Protein AF-0000000079811019 (afdb_homodimer)

pLDDT: mean 97.08, std 4.08, range [61.62, 98.94]

Nearest PDB structures (foldseek):
  4lgq-assembly2_D  TM=9.833E-01  e=4.846E-20  Chromobacterium violaceum ATCC 12472
  3kkg-assembly1_A-2  TM=8.685E-01  e=1.969E-12  Jannaschia sp. CCS1
  2gey-assembly3_A  TM=9.025E-01  e=6.902E-11  Streptomyces galilaeus
  1sjw-assembly1_A  TM=8.750E-01  e=1.097E-09  Streptomyces nogalater
  2f99-assembly1_D  TM=8.759E-01  e=1.525E-09  Streptomyces galilaeus

InterPro domains:
  IPR009959 Polyketide cyclase SnoaL-like [PF07366] (10-134)
  IPR009959 Polyketide cyclase SnoaL-like [PTHR38436] (4-134)
  IPR032710 NTF2-like domain superfamily [SSF54427] (6-135)

Foldseek 3Di:
DPLFVLLVVLVVCCQVCCQQVVNVVSLVVAADQQAAEPPQDPPFDGGSVSVSCCRVPAVCQQFVNKDKAWDDWDDDDQKIKTWIKIKGFGDQQHPNQGGQRDIFIKTKIKMFGDDPNHTRYIYIDIPVVRRVVRSD/DPLFVLLVVLVVCCQVCCQQVVNVVSLVVAADQQAAEPPQDPPFDGGSVSVSCCRVPAVCQQFVNKDKAWDDWDDDDQKIKTWIKIWGFGDQQHPNQGHQRDIFIKTKIKMFGDDPNHTRYIYIDIPVVRRVVRSD

Sequence (272 aa):
MNTSSANKQIVARFNREVIEQGDMHAFNELVASDFVNHTAPPDTPKGPDGFAAFFTDILRPALPDLTVELHDQIAEGDKVVTRKTISGTHQGVFLGVPPTGRRITIRVTDIVRIKNGQYVEHWGNADLHGAIAQMKMNTSSANKQIVARFNREVIEQGDMHAFNELVASDFVNHTAPPDTPKGPDGFAAFFTDILRPALPDLTVELHDQIAEGDKVVTRKTISGTHQGVFLGVPPTGRRITIRVTDIVRIKNGQYVEHWGNADLHGAIAQMK

Organism: NCBI:txid164759

Secondary structure (DSSP, 8-state):
--HHHHHHHHHHHIIIIIIIT--HHHHHHHEEEEEEETTPPTTS--SHHHHHHIIIIIIHHH-TT-EEEEEEEEEETTEEEEEEEEEEE--S-BTTBPP---EEEEEEEEEEEEETTEEEEEEEEE-HHHHHHHH-/--HHHHHHHHHHHIIIIIIIT--HHHHHHHEEEEEEETTPPTTS--SHHHHHHIIIIIIHHH-TT-EEEEEEEEEETTEEEEEEEEEEE--S-BTTBPP---EEEEEEEEEEEEETTEEEEEEEEE-HHHHHHHH-

Structure (mmCIF, N/CA/C/O backbone):
data_AF-0000000079811019-model_v1
#
loop_
_entity.id
_entity.type
_entity.pdbx_description
1 polymer 'Steroid delta-isomerase-like uncharacterized protein'
#
loop_
_atom_site.group_PDB
_atom_site.id
_atom_site.type_symbol
_atom_site.label_atom_id
_atom_site.label_alt_id
_atom_site.label_comp_id
_atom_site.label_asym_id
_atom_site.label_entity_id
_atom_site.label_seq_id
_atom_site.pdbx_PDB_ins_code
_atom_site.Cartn_x
_atom_site.Cartn_y
_atom_site.Cartn_z
_atom_site.occupancy
_atom_site.B_iso_or_equiv
_atom_site.auth_seq_id
_atom_site.auth_comp_id
_atom_site.auth_asym_id
_atom_site.auth_atom_id
_atom_site.pdbx_PDB_model_num
ATOM 1 N N . MET A 1 1 ? -26.375 10.625 5.152 1 61.62 1 MET A N 1
ATOM 2 C CA . MET A 1 1 ? -25.125 10.133 4.574 1 61.62 1 MET A CA 1
ATOM 3 C C . MET A 1 1 ? -24.781 8.75 5.129 1 61.62 1 MET A C 1
ATOM 5 O O . MET A 1 1 ? -25.016 8.477 6.309 1 61.62 1 MET A O 1
ATOM 9 N N . ASN A 1 2 ? -24.641 7.652 4.246 1 83.56 2 ASN A N 1
ATOM 10 C CA . ASN A 1 2 ? -24.344 6.348 4.824 1 83.56 2 ASN A CA 1
ATOM 11 C C . ASN A 1 2 ? -22.984 6.336 5.516 1 83.56 2 ASN A C 1
ATOM 13 O O . ASN A 1 2 ? -22.188 7.254 5.332 1 83.56 2 ASN A O 1
ATOM 17 N N . THR A 1 3 ? -22.938 5.68 6.531 1 89.56 3 THR A N 1
ATOM 18 C CA . THR A 1 3 ? -21.766 5.605 7.395 1 89.56 3 THR A CA 1
ATOM 19 C C . THR A 1 3 ? -20.484 5.551 6.57 1 89.56 3 THR A C 1
ATOM 21 O O . THR A 1 3 ? -19.5 6.211 6.902 1 89.56 3 THR A O 1
ATOM 24 N N . SER A 1 4 ? -20.578 4.891 5.488 1 92.56 4 SER A N 1
ATOM 25 C CA . SER A 1 4 ? -19.406 4.773 4.625 1 92.56 4 SER A CA 1
ATOM 26 C C . SER A 1 4 ? -19.062 6.109 3.984 1 92.56 4 SER A C 1
ATOM 28 O O . SER A 1 4 ? -17.891 6.488 3.922 1 92.56 4 SER A O 1
ATOM 30 N N . SER A 1 5 ? -20.062 6.812 3.467 1 94.44 5 SER A N 1
ATOM 31 C CA . SER A 1 5 ? -19.828 8.117 2.848 1 94.44 5 SER A CA 1
ATOM 32 C C . SER A 1 5 ? -19.281 9.117 3.855 1 94.44 5 SER A C 1
ATOM 34 O O . SER A 1 5 ? -18.375 9.891 3.543 1 94.44 5 SER A O 1
ATOM 36 N N . ALA A 1 6 ? -19.891 9.133 5.047 1 96.75 6 ALA A N 1
ATOM 37 C CA . ALA A 1 6 ? -19.422 10.031 6.102 1 96.75 6 ALA A CA 1
ATOM 38 C C . ALA A 1 6 ? -17.969 9.727 6.469 1 96.75 6 ALA A C 1
ATOM 40 O O . ALA A 1 6 ? -17.156 10.641 6.656 1 96.75 6 ALA A O 1
ATOM 41 N N . ASN A 1 7 ? -17.656 8.461 6.609 1 98.25 7 ASN A N 1
ATOM 42 C CA . ASN A 1 7 ? -16.281 8.055 6.922 1 98.25 7 ASN A CA 1
ATOM 43 C C . ASN A 1 7 ? -15.305 8.492 5.836 1 98.25 7 ASN A C 1
ATOM 45 O O . ASN A 1 7 ? -14.195 8.945 6.141 1 98.25 7 ASN A O 1
ATOM 49 N N . LYS A 1 8 ? -15.711 8.336 4.605 1 98.56 8 LYS A N 1
ATOM 50 C CA . LYS A 1 8 ? -14.867 8.766 3.494 1 98.56 8 LYS A CA 1
ATOM 51 C C . LYS A 1 8 ? -14.586 10.258 3.561 1 98.56 8 LYS A C 1
ATOM 53 O O . LYS A 1 8 ? -13.477 10.703 3.264 1 98.56 8 LYS A O 1
ATOM 58 N N . GLN A 1 9 ? -15.57 10.992 3.889 1 98.38 9 GLN A N 1
ATOM 59 C CA . GLN A 1 9 ? -15.406 12.438 3.988 1 98.38 9 GLN A CA 1
ATOM 60 C C . GLN A 1 9 ? -14.422 12.805 5.094 1 98.38 9 GLN A C 1
ATOM 62 O O . GLN A 1 9 ? -13.641 13.75 4.953 1 98.38 9 GLN A O 1
ATOM 67 N N . ILE A 1 10 ? -14.492 12.102 6.18 1 98.56 10 ILE A N 1
ATOM 68 C CA . ILE A 1 10 ? -13.562 12.32 7.285 1 98.56 10 ILE A CA 1
ATOM 69 C C . ILE A 1 10 ? -12.133 12.086 6.809 1 98.56 10 ILE A C 1
ATOM 71 O O . ILE A 1 10 ? -11.242 12.898 7.074 1 98.56 10 ILE A O 1
ATOM 75 N N . VAL A 1 11 ? -11.914 11.016 6.086 1 98.88 11 VAL A N 1
ATOM 76 C CA . VAL A 1 11 ? -10.578 10.672 5.598 1 98.88 11 VAL A CA 1
ATOM 77 C C . VAL A 1 11 ? -10.125 11.703 4.562 1 98.88 11 VAL A C 1
ATOM 79 O O . VAL A 1 11 ? -8.969 12.117 4.551 1 98.88 11 VAL A O 1
ATOM 82 N N . ALA A 1 12 ? -11.047 12.086 3.68 1 98.81 12 ALA A N 1
ATOM 83 C CA . ALA A 1 12 ? -10.719 13.117 2.703 1 98.81 12 ALA A CA 1
ATOM 84 C C . ALA A 1 12 ? -10.289 14.406 3.393 1 98.81 12 ALA A C 1
ATOM 86 O O . ALA A 1 12 ? -9.328 15.055 2.975 1 98.81 12 ALA A O 1
ATOM 87 N N . ARG A 1 13 ? -11.031 14.766 4.43 1 98.75 13 ARG A N 1
ATOM 88 C CA . ARG A 1 13 ? -10.711 15.961 5.199 1 98.75 13 ARG A CA 1
ATOM 89 C C . ARG A 1 13 ? -9.32 15.859 5.816 1 98.75 13 ARG A C 1
ATOM 91 O O . ARG A 1 13 ? -8.539 16.812 5.762 1 98.75 13 ARG A O 1
ATOM 98 N N . PHE A 1 14 ? -8.984 14.734 6.391 1 98.88 14 PHE A N 1
ATOM 99 C CA . PHE A 1 14 ? -7.668 14.523 6.973 1 98.88 14 PHE A CA 1
ATOM 100 C C . PHE A 1 14 ? -6.574 14.742 5.934 1 98.88 14 PHE A C 1
ATOM 102 O O . PHE A 1 14 ? -5.586 15.422 6.199 1 98.88 14 PHE A O 1
ATOM 109 N N . ASN A 1 15 ? -6.711 14.203 4.773 1 98.88 15 ASN A N 1
ATOM 110 C CA . ASN A 1 15 ? -5.711 14.312 3.719 1 98.88 15 ASN A CA 1
ATOM 111 C C . ASN A 1 15 ? -5.535 15.758 3.262 1 98.88 15 ASN A C 1
ATOM 113 O O . ASN A 1 15 ? -4.41 16.219 3.061 1 98.88 15 ASN A O 1
ATOM 117 N N . ARG A 1 16 ? -6.617 16.438 3.094 1 98.62 16 ARG A N 1
ATOM 118 C CA . ARG A 1 16 ? -6.559 17.812 2.627 1 98.62 16 ARG A CA 1
ATOM 119 C C . ARG A 1 16 ? -6.066 18.75 3.73 1 98.62 16 ARG A C 1
ATOM 121 O O . ARG A 1 16 ? -5.047 19.422 3.57 1 98.62 16 ARG A O 1
ATOM 128 N N . GLU A 1 17 ? -6.715 18.734 4.836 1 98.75 17 GLU A N 1
ATOM 129 C CA . GLU A 1 17 ? -6.469 19.734 5.875 1 98.75 17 GLU A CA 1
ATOM 130 C C . GLU A 1 17 ? -5.199 19.422 6.66 1 98.75 17 GLU A C 1
ATOM 132 O O . GLU A 1 17 ? -4.379 20.297 6.91 1 98.75 17 GLU A O 1
ATOM 137 N N . VAL A 1 18 ? -5.008 18.156 7.035 1 98.69 18 VAL A N 1
ATOM 138 C CA . VAL A 1 18 ? -3.869 17.797 7.879 1 98.69 18 VAL A CA 1
ATOM 139 C C . VAL A 1 18 ? -2.627 17.609 7.012 1 98.69 18 VAL A C 1
ATOM 141 O O . VAL A 1 18 ? -1.625 18.312 7.191 1 98.69 18 VAL A O 1
ATOM 144 N N . ILE A 1 19 ? -2.682 16.766 6.059 1 98.62 19 ILE A N 1
ATOM 145 C CA . ILE A 1 19 ? -1.484 16.422 5.301 1 98.62 19 ILE A CA 1
ATOM 146 C C . ILE A 1 19 ? -1.121 17.562 4.355 1 98.62 19 ILE A C 1
ATOM 148 O O . ILE A 1 19 ? -0.021 18.125 4.438 1 98.62 19 ILE A O 1
ATOM 152 N N . GLU A 1 20 ? -2.02 17.938 3.535 1 98.31 20 GLU A N 1
ATOM 153 C CA . GLU A 1 20 ? -1.704 18.922 2.498 1 98.31 20 GLU A CA 1
ATOM 154 C C . GLU A 1 20 ? -1.533 20.312 3.092 1 98.31 20 GLU A C 1
ATOM 156 O O . GLU A 1 20 ? -0.578 21.031 2.762 1 98.31 20 GLU A O 1
ATOM 161 N N . GLN A 1 21 ? -2.41 20.734 4.039 1 98.06 21 GLN A N 1
ATOM 162 C CA . GLN A 1 21 ? -2.428 22.125 4.504 1 98.06 21 GLN A CA 1
ATOM 163 C C . GLN A 1 21 ? -1.685 22.266 5.828 1 98.06 21 GLN A C 1
ATOM 165 O O . GLN A 1 21 ? -1.424 23.375 6.281 1 98.06 21 GLN A O 1
ATOM 170 N N . GLY A 1 22 ? -1.367 21.203 6.449 1 97.88 22 GLY A N 1
ATOM 171 C CA . GLY A 1 22 ? -0.622 21.25 7.699 1 97.88 22 GLY A CA 1
ATOM 172 C C . GLY A 1 22 ? -1.444 21.766 8.867 1 97.88 22 GLY A C 1
ATOM 173 O O . GLY A 1 22 ? -0.896 22.312 9.82 1 97.88 22 GLY A O 1
ATOM 174 N N . ASP A 1 23 ? -2.746 21.547 8.82 1 98.44 23 ASP A N 1
ATOM 175 C CA . ASP A 1 23 ? -3.648 22.047 9.859 1 98.44 23 ASP A CA 1
ATOM 176 C C . ASP A 1 23 ? -3.684 21.094 11.047 1 98.44 23 ASP A C 1
ATOM 178 O O . ASP A 1 23 ? -4.434 20.125 11.055 1 98.44 23 ASP A O 1
ATOM 182 N N . MET A 1 24 ? -3.043 21.453 12.133 1 98.12 24 MET A N 1
ATOM 183 C CA . MET A 1 24 ? -2.939 20.562 13.281 1 98.12 24 MET A CA 1
ATOM 184 C C . MET A 1 24 ? -4.156 20.688 14.188 1 98.12 24 MET A C 1
ATOM 186 O O . MET A 1 24 ? -4.395 19.844 15.039 1 98.12 24 MET A O 1
ATOM 190 N N . HIS A 1 25 ? -4.91 21.75 14.047 1 98.5 25 HIS A N 1
ATOM 191 C CA . HIS A 1 25 ? -6.207 21.797 14.719 1 98.5 25 HIS A CA 1
ATOM 192 C C . HIS A 1 25 ? -7.133 20.703 14.188 1 98.5 25 HIS A C 1
ATOM 194 O O . HIS A 1 25 ? -7.762 19.984 14.961 1 98.5 25 HIS A O 1
ATOM 200 N N . ALA A 1 26 ? -7.172 20.641 12.898 1 98.69 26 ALA A N 1
ATOM 201 C CA . ALA A 1 26 ? -7.953 19.578 12.281 1 98.69 26 ALA A CA 1
ATOM 202 C C . ALA A 1 26 ? -7.461 18.203 12.727 1 98.69 26 ALA A C 1
ATOM 204 O O . ALA A 1 26 ? -8.258 17.297 12.953 1 98.69 26 ALA A O 1
ATOM 205 N N . PHE A 1 27 ? -6.129 18.047 12.852 1 98.81 27 PHE A N 1
ATOM 206 C CA . PHE A 1 27 ? -5.559 16.797 13.328 1 98.81 27 PHE A CA 1
ATOM 207 C C . PHE A 1 27 ? -6.148 16.406 14.68 1 98.81 27 PHE A C 1
ATOM 209 O O . PHE A 1 27 ? -6.609 15.281 14.859 1 98.81 27 PHE A O 1
ATOM 216 N N . ASN A 1 28 ? -6.164 17.344 15.578 1 98.38 28 ASN A N 1
ATOM 217 C CA . ASN A 1 28 ? -6.637 17.094 16.938 1 98.38 28 ASN A CA 1
ATOM 218 C C . ASN A 1 28 ? -8.125 16.766 16.953 1 98.38 28 ASN A C 1
ATOM 220 O O . ASN A 1 28 ? -8.586 16.016 17.828 1 98.38 28 ASN A O 1
ATOM 224 N N . GLU A 1 29 ? -8.852 17.281 16.062 1 98.56 29 GLU A N 1
ATOM 225 C CA . GLU A 1 29 ? -10.281 16.984 15.938 1 98.56 29 GLU A CA 1
ATOM 226 C C . GLU A 1 29 ? -10.516 15.594 15.375 1 98.56 29 GLU A C 1
ATOM 228 O O . GLU A 1 29 ? -11.453 14.906 15.781 1 98.56 29 GLU A O 1
ATOM 233 N N . LEU A 1 30 ? -9.68 15.164 14.484 1 98.81 30 LEU A N 1
ATOM 234 C CA . LEU A 1 30 ? -9.992 14.016 13.641 1 98.81 30 LEU A CA 1
ATOM 235 C C . LEU A 1 30 ? -9.328 12.75 14.172 1 98.81 30 LEU A C 1
ATOM 237 O O . LEU A 1 30 ? -9.664 11.641 13.758 1 98.81 30 LEU A O 1
ATOM 241 N N . VAL A 1 31 ? -8.359 12.859 15.055 1 98.94 31 VAL A N 1
ATOM 242 C CA . VAL A 1 31 ? -7.613 11.695 15.539 1 98.94 31 VAL A CA 1
ATOM 243 C C . VAL A 1 31 ? -7.914 11.469 17.016 1 98.94 31 VAL A C 1
ATOM 245 O O . VAL A 1 31 ? -7.746 12.375 17.844 1 98.94 31 VAL A O 1
ATOM 248 N N . ALA A 1 32 ? -8.328 10.305 17.344 1 98.88 32 ALA A N 1
ATOM 249 C CA . ALA A 1 32 ? -8.711 9.953 18.719 1 98.88 32 ALA A CA 1
ATOM 250 C C . ALA A 1 32 ? -7.492 9.859 19.625 1 98.88 32 ALA A C 1
ATOM 252 O O . ALA A 1 32 ? -6.387 9.578 19.156 1 98.88 32 ALA A O 1
ATOM 253 N N . SER A 1 33 ? -7.707 10.031 20.906 1 98.38 33 SER A N 1
ATOM 254 C CA . SER A 1 33 ? -6.617 9.992 21.875 1 98.38 33 SER A CA 1
ATOM 255 C C . SER A 1 33 ? -6.051 8.586 22.016 1 98.38 33 SER A C 1
ATOM 257 O O . SER A 1 33 ? -4.887 8.414 22.375 1 98.38 33 SER A O 1
ATOM 259 N N . ASP A 1 34 ? -6.805 7.621 21.703 1 98.25 34 ASP A N 1
ATOM 260 C CA . ASP A 1 34 ? -6.359 6.238 21.828 1 98.25 34 ASP A CA 1
ATOM 261 C C . ASP A 1 34 ? -5.996 5.648 20.469 1 98.25 34 ASP A C 1
ATOM 263 O O . ASP A 1 34 ? -5.941 4.426 20.312 1 98.25 34 ASP A O 1
ATOM 267 N N . PHE A 1 35 ? -5.855 6.488 19.562 1 98.81 35 PHE A N 1
ATOM 268 C CA . PHE A 1 35 ? -5.445 6.137 18.203 1 98.81 35 PHE A CA 1
ATOM 269 C C . PHE A 1 35 ? -4.172 5.301 18.234 1 98.81 35 PHE A C 1
ATOM 271 O O . PHE A 1 35 ? -3.277 5.543 19.047 1 98.81 35 PHE A O 1
ATOM 278 N N . VAL A 1 36 ? -4.078 4.297 17.25 1 98.81 36 VAL A N 1
ATOM 279 C CA . VAL A 1 36 ? -2.883 3.473 17.109 1 98.81 36 VAL A CA 1
ATOM 280 C C . VAL A 1 36 ? -2.459 3.418 15.648 1 98.81 36 VAL A C 1
ATOM 282 O O . VAL A 1 36 ? -3.246 3.037 14.781 1 98.81 36 VAL A O 1
ATOM 285 N N . ASN A 1 37 ? -1.247 3.805 15.398 1 98.75 37 ASN A N 1
ATOM 286 C CA . ASN A 1 37 ? -0.607 3.609 14.102 1 98.75 37 ASN A CA 1
ATOM 287 C C . ASN A 1 37 ? 0.123 2.271 14.031 1 98.75 37 ASN A C 1
ATOM 289 O O . ASN A 1 37 ? 1.232 2.137 14.555 1 98.75 37 ASN A O 1
ATOM 293 N N . HIS A 1 38 ? -0.404 1.332 13.289 1 98.19 38 HIS A N 1
ATOM 294 C CA . HIS A 1 38 ? 0.104 -0.035 13.281 1 98.19 38 HIS A CA 1
ATOM 295 C C . HIS A 1 38 ? 1.336 -0.16 12.391 1 98.19 38 HIS A C 1
ATOM 297 O O . HIS A 1 38 ? 2.045 -1.168 12.445 1 98.19 38 HIS A O 1
ATOM 303 N N . THR A 1 39 ? 1.608 0.878 11.656 1 96.12 39 THR A N 1
ATOM 304 C CA . THR A 1 39 ? 2.76 0.822 10.758 1 96.12 39 THR A CA 1
ATOM 305 C C . THR A 1 39 ? 3.775 1.903 11.117 1 96.12 39 THR A C 1
ATOM 307 O O . THR A 1 39 ? 4.539 2.352 10.258 1 96.12 39 THR A O 1
ATOM 310 N N . ALA A 1 40 ? 3.721 2.43 12.273 1 95.44 40 ALA A N 1
ATOM 311 C CA . ALA A 1 40 ? 4.734 3.365 12.758 1 95.44 40 ALA A CA 1
ATOM 312 C C . ALA A 1 40 ? 6.133 2.771 12.625 1 95.44 40 ALA A C 1
ATOM 314 O O . ALA A 1 40 ? 6.34 1.587 12.898 1 95.44 40 ALA A O 1
ATOM 315 N N . PRO A 1 41 ? 7.102 3.596 12.133 1 87.81 41 PRO A N 1
ATOM 316 C CA . PRO A 1 41 ? 8.477 3.09 12.117 1 87.81 41 PRO A CA 1
ATOM 317 C C . PRO A 1 41 ? 8.938 2.574 13.477 1 87.81 41 PRO A C 1
ATOM 319 O O . PRO A 1 41 ? 8.367 2.945 14.508 1 87.81 41 PRO A O 1
ATOM 322 N N . PRO A 1 42 ? 9.977 1.739 13.305 1 85.31 42 PRO A N 1
ATOM 323 C CA . PRO A 1 42 ? 10.531 1.257 14.57 1 85.31 42 PRO A CA 1
ATOM 324 C C . PRO A 1 42 ? 10.977 2.391 15.492 1 85.31 42 PRO A C 1
ATOM 326 O O . PRO A 1 42 ? 11.492 3.408 15.016 1 85.31 42 PRO A O 1
ATOM 329 N N . ASP A 1 43 ? 10.727 2.359 16.75 1 86.88 43 ASP A N 1
ATOM 330 C CA . ASP A 1 43 ? 11.18 3.271 17.797 1 86.88 43 ASP A CA 1
ATOM 331 C C . ASP A 1 43 ? 10.398 4.578 17.766 1 86.88 43 ASP A C 1
ATOM 333 O O . ASP A 1 43 ? 10.852 5.598 18.281 1 86.88 43 ASP A O 1
ATOM 337 N N . THR A 1 44 ? 9.383 4.648 17.031 1 91.69 44 THR A N 1
ATOM 338 C CA . THR A 1 44 ? 8.477 5.797 17 1 91.69 44 THR A CA 1
ATOM 339 C C . THR A 1 44 ? 7.195 5.484 17.766 1 91.69 44 THR A C 1
ATOM 341 O O . THR A 1 44 ? 6.625 4.402 17.625 1 91.69 44 THR A O 1
ATOM 344 N N . PRO A 1 45 ? 6.77 6.492 18.594 1 95.38 45 PRO A N 1
ATOM 345 C CA . PRO A 1 45 ? 5.496 6.273 19.281 1 95.38 45 PRO A CA 1
ATOM 346 C C . PRO A 1 45 ? 4.352 5.969 18.328 1 95.38 45 PRO A C 1
ATOM 348 O O . PRO A 1 45 ? 4.273 6.551 17.234 1 95.38 45 PRO A O 1
ATOM 351 N N . LYS A 1 46 ? 3.504 5.074 18.734 1 98 46 LYS A N 1
ATOM 352 C CA . LYS A 1 46 ? 2.422 4.609 17.875 1 98 46 LYS A CA 1
ATOM 353 C C . LYS A 1 46 ? 1.164 5.453 18.062 1 98 46 LYS A C 1
ATOM 355 O O . LYS A 1 46 ? 0.191 5.309 17.328 1 98 46 LYS A O 1
ATOM 360 N N . GLY A 1 47 ? 1.134 6.309 18.984 1 98.56 47 GLY A N 1
ATOM 361 C CA . GLY A 1 47 ? -0.032 7.121 19.281 1 98.56 47 GLY A CA 1
ATOM 362 C C . GLY A 1 47 ? -0.127 8.375 18.438 1 98.56 47 GLY A C 1
ATOM 363 O O . GLY A 1 47 ? 0.613 8.531 17.469 1 98.56 47 GLY A O 1
ATOM 364 N N . PRO A 1 48 ? -1.115 9.273 18.828 1 98.5 48 PRO A N 1
ATOM 365 C CA . PRO A 1 48 ? -1.376 10.477 18.031 1 98.5 48 PRO A CA 1
ATOM 366 C C . PRO A 1 48 ? -0.148 11.375 17.906 1 98.5 48 PRO A C 1
ATOM 368 O O . PRO A 1 48 ? 0.081 11.969 16.844 1 98.5 48 PRO A O 1
ATOM 371 N N . ASP A 1 49 ? 0.657 11.453 18.969 1 97.25 49 ASP A N 1
ATOM 372 C CA . ASP A 1 49 ? 1.812 12.344 18.938 1 97.25 49 ASP A CA 1
ATOM 373 C C . ASP A 1 49 ? 2.82 11.891 17.891 1 97.25 49 ASP A C 1
ATOM 375 O O . ASP A 1 49 ? 3.367 12.711 17.141 1 97.25 49 ASP A O 1
ATOM 379 N N . GLY A 1 50 ? 3.088 10.617 17.891 1 97.31 50 GLY A N 1
ATOM 380 C CA . GLY A 1 50 ? 3.984 10.094 16.875 1 97.31 50 GLY A CA 1
ATOM 381 C C . GLY A 1 50 ? 3.463 10.281 15.461 1 97.31 50 GLY A C 1
ATOM 382 O O . GLY A 1 50 ? 4.227 10.617 14.555 1 97.31 50 GLY A O 1
ATOM 383 N N . PHE A 1 51 ? 2.176 10.086 15.328 1 98.12 51 PHE A N 1
ATOM 384 C CA . PHE A 1 51 ? 1.53 10.266 14.031 1 98.12 51 PHE A CA 1
ATOM 385 C C . PHE A 1 51 ? 1.63 11.711 13.57 1 98.12 51 PHE A C 1
ATOM 387 O O . PHE A 1 51 ? 1.99 11.984 12.43 1 98.12 51 PHE A O 1
ATOM 394 N N . ALA A 1 52 ? 1.381 12.641 14.43 1 97.88 52 ALA A N 1
ATOM 395 C CA . ALA A 1 52 ? 1.488 14.07 14.141 1 97.88 52 ALA A CA 1
ATOM 396 C C . ALA A 1 52 ? 2.922 14.445 13.789 1 97.88 52 ALA A C 1
ATOM 398 O O . ALA A 1 52 ? 3.154 15.211 12.844 1 97.88 52 ALA A O 1
ATOM 399 N N . ALA A 1 53 ? 3.865 13.906 14.508 1 96.25 53 ALA A N 1
ATOM 400 C CA . ALA A 1 53 ? 5.273 14.234 14.312 1 96.25 53 ALA A CA 1
ATOM 401 C C . ALA A 1 53 ? 5.754 13.805 12.93 1 96.25 53 ALA A C 1
ATOM 403 O O . ALA A 1 53 ? 6.629 14.445 12.344 1 96.25 53 ALA A O 1
ATOM 404 N N . PHE A 1 54 ? 5.223 12.758 12.406 1 95.56 54 PHE A N 1
ATOM 405 C CA . PHE A 1 54 ? 5.586 12.336 11.055 1 95.56 54 PHE A CA 1
ATOM 406 C C . PHE A 1 54 ? 5.289 13.438 10.047 1 95.56 54 PHE A C 1
ATOM 408 O O . PHE A 1 54 ? 6.105 13.711 9.164 1 95.56 54 PHE A O 1
ATOM 415 N N . PHE A 1 55 ? 4.145 14.016 10.195 1 96.88 55 PHE A N 1
ATOM 416 C CA . PHE A 1 55 ? 3.744 15.055 9.242 1 96.88 55 PHE A CA 1
ATOM 417 C C . PHE A 1 55 ? 4.523 16.344 9.484 1 96.88 55 PHE A C 1
ATOM 419 O O . PHE A 1 55 ? 5.055 16.938 8.539 1 96.88 55 PHE A O 1
ATOM 426 N N . THR A 1 56 ? 4.664 16.766 10.75 1 96.94 56 THR A N 1
ATOM 427 C CA . THR A 1 56 ? 5.203 18.078 11.086 1 96.94 56 THR A CA 1
ATOM 428 C C . THR A 1 56 ? 6.727 18.078 11.008 1 96.94 56 THR A C 1
ATOM 430 O O . THR A 1 56 ? 7.34 19.078 10.641 1 96.94 56 THR A O 1
ATOM 433 N N . ASP A 1 57 ? 7.332 16.906 11.289 1 95.94 57 ASP A N 1
ATOM 434 C CA . ASP A 1 57 ? 8.773 16.906 11.5 1 95.94 57 ASP A CA 1
ATOM 435 C C . ASP A 1 57 ? 9.492 16.172 10.359 1 95.94 57 ASP A C 1
ATOM 437 O O . ASP A 1 57 ? 10.711 16.312 10.195 1 95.94 57 ASP A O 1
ATOM 441 N N . ILE A 1 58 ? 8.766 15.438 9.594 1 95.06 58 ILE A N 1
ATOM 442 C CA . ILE A 1 58 ? 9.438 14.633 8.578 1 95.06 58 ILE A CA 1
ATOM 443 C C . ILE A 1 58 ? 8.898 14.992 7.195 1 95.06 58 ILE A C 1
ATOM 445 O O . ILE A 1 58 ? 9.625 15.547 6.367 1 95.06 58 ILE A O 1
ATOM 449 N N . LEU A 1 59 ? 7.652 14.781 6.98 1 97.62 59 LEU A N 1
ATOM 450 C CA . LEU A 1 59 ? 7.078 14.891 5.641 1 97.62 59 LEU A CA 1
ATOM 451 C C . LEU A 1 59 ? 7.074 16.328 5.164 1 97.62 59 LEU A C 1
ATOM 453 O O . LEU A 1 59 ? 7.613 16.641 4.102 1 97.62 59 LEU A O 1
ATOM 457 N N . ARG A 1 60 ? 6.523 17.234 5.945 1 97.62 60 ARG A N 1
ATOM 458 C CA . ARG A 1 60 ? 6.316 18.594 5.48 1 97.62 60 ARG A CA 1
ATOM 459 C C . ARG A 1 60 ? 7.645 19.344 5.34 1 97.62 60 ARG A C 1
ATOM 461 O O . ARG A 1 60 ? 7.848 20.078 4.379 1 97.62 60 ARG A O 1
ATOM 468 N N . PRO A 1 61 ? 8.586 19.125 6.332 1 97.94 61 PRO A N 1
ATOM 469 C CA . PRO A 1 61 ? 9.883 19.766 6.113 1 97.94 61 PRO A CA 1
ATOM 470 C C . PRO A 1 61 ? 10.586 19.25 4.855 1 97.94 61 PRO A C 1
ATOM 472 O O . PRO A 1 61 ? 11.305 20 4.195 1 97.94 61 PRO A O 1
ATOM 475 N N . ALA A 1 62 ? 10.352 18.047 4.504 1 98.19 62 ALA A N 1
ATOM 476 C CA . ALA A 1 62 ? 10.984 17.469 3.322 1 98.19 62 ALA A CA 1
ATOM 477 C C . ALA A 1 62 ? 10.312 17.969 2.043 1 98.19 62 ALA A C 1
ATOM 479 O O . ALA A 1 62 ? 10.977 18.141 1.018 1 98.19 62 ALA A O 1
ATOM 480 N N . LEU A 1 63 ? 9.016 18.156 2.064 1 98.75 63 LEU A N 1
ATOM 481 C CA . LEU A 1 63 ? 8.195 18.578 0.933 1 98.75 63 LEU A CA 1
ATOM 482 C C . LEU A 1 63 ? 7.285 19.734 1.319 1 98.75 63 LEU A C 1
ATOM 484 O O . LEU A 1 63 ? 6.066 19.578 1.402 1 98.75 63 LEU A O 1
ATOM 488 N N . PRO A 1 64 ? 7.766 20.906 1.436 1 98.44 64 PRO A N 1
ATOM 489 C CA . PRO A 1 64 ? 6.988 22.016 1.99 1 98.44 64 PRO A CA 1
ATOM 490 C C . PRO A 1 64 ? 5.82 22.422 1.094 1 98.44 64 PRO A C 1
ATOM 492 O O . PRO A 1 64 ? 4.883 23.078 1.554 1 98.44 64 PRO A O 1
ATOM 495 N N . ASP A 1 65 ? 5.859 22.078 -0.2 1 98.62 65 ASP A N 1
ATOM 496 C CA . ASP A 1 65 ? 4.793 22.438 -1.136 1 98.62 65 ASP A CA 1
ATOM 497 C C . ASP A 1 65 ? 3.955 21.203 -1.493 1 98.62 65 ASP A C 1
ATOM 499 O O . ASP A 1 65 ? 3.371 21.141 -2.578 1 98.62 65 ASP A O 1
ATOM 503 N N . LEU A 1 66 ? 3.949 20.234 -0.612 1 98.75 66 LEU A N 1
ATOM 504 C CA . LEU A 1 66 ? 3.316 18.953 -0.958 1 98.75 66 LEU A CA 1
ATOM 505 C C . LEU A 1 66 ? 1.841 19.156 -1.284 1 98.75 66 LEU A C 1
ATOM 507 O O . LEU A 1 66 ? 1.179 20.016 -0.689 1 98.75 66 LEU A O 1
ATOM 511 N N . THR A 1 67 ? 1.326 18.391 -2.209 1 98.81 67 THR A N 1
ATOM 512 C CA . THR A 1 67 ? -0.083 18.234 -2.551 1 98.81 67 THR A CA 1
ATOM 513 C C . THR A 1 67 ? -0.505 16.766 -2.457 1 98.81 67 THR A C 1
ATOM 515 O O . THR A 1 67 ? 0.336 15.867 -2.521 1 98.81 67 THR A O 1
ATOM 518 N N . VAL A 1 68 ? -1.758 16.562 -2.242 1 98.81 68 VAL A N 1
ATOM 519 C CA . VAL A 1 68 ? -2.312 15.227 -2.154 1 98.81 68 VAL A CA 1
ATOM 520 C C . VAL A 1 68 ? -3.385 15.031 -3.227 1 98.81 68 VAL A C 1
ATOM 522 O O . VAL A 1 68 ? -4.293 15.859 -3.357 1 98.81 68 VAL A O 1
ATOM 525 N N . GLU A 1 69 ? -3.264 14.031 -4.016 1 98.88 69 GLU A N 1
ATOM 526 C CA . GLU A 1 69 ? -4.289 13.617 -4.969 1 98.88 69 GLU A CA 1
ATOM 527 C C . GLU A 1 69 ? -4.914 12.289 -4.555 1 98.88 69 GLU A C 1
ATOM 529 O O . GLU A 1 69 ? -4.215 11.281 -4.426 1 98.88 69 GLU A O 1
ATOM 534 N N . LEU A 1 70 ? -6.23 12.297 -4.266 1 98.81 70 LEU A N 1
ATOM 535 C CA . LEU A 1 70 ? -6.953 11.07 -3.945 1 98.81 70 LEU A CA 1
ATOM 536 C C . LEU A 1 70 ? -7.422 10.375 -5.215 1 98.81 70 LEU A C 1
ATOM 538 O O . LEU A 1 70 ? -8.117 10.969 -6.039 1 98.81 70 LEU A O 1
ATOM 542 N N . HIS A 1 71 ? -7.062 9.156 -5.391 1 98.75 71 HIS A N 1
ATOM 543 C CA . HIS A 1 71 ? -7.426 8.406 -6.586 1 98.75 71 HIS A CA 1
ATOM 544 C C . HIS A 1 71 ? -8.641 7.516 -6.328 1 98.75 71 HIS A C 1
ATOM 546 O O . HIS A 1 71 ? -9.5 7.367 -7.199 1 98.75 71 HIS A O 1
ATOM 552 N N . ASP A 1 72 ? -8.664 6.887 -5.125 1 98.31 72 ASP A N 1
ATOM 553 C CA . ASP A 1 72 ? -9.719 5.953 -4.746 1 98.31 72 ASP A CA 1
ATOM 554 C C . ASP A 1 72 ? -9.992 6.02 -3.244 1 98.31 72 ASP A C 1
ATOM 556 O O . ASP A 1 72 ? -9.07 6.215 -2.447 1 98.31 72 ASP A O 1
ATOM 560 N N . GLN A 1 73 ? -11.242 5.902 -2.945 1 98.75 73 GLN A N 1
ATOM 561 C CA . GLN A 1 73 ? -11.648 5.574 -1.584 1 98.75 73 GLN A CA 1
ATOM 562 C C . GLN A 1 73 ? -12.617 4.395 -1.568 1 98.75 73 GLN A C 1
ATOM 564 O O . GLN A 1 73 ? -13.633 4.414 -2.262 1 98.75 73 GLN A O 1
ATOM 569 N N . ILE A 1 74 ? -12.258 3.367 -0.894 1 98.69 74 ILE A N 1
ATOM 570 C CA . ILE A 1 74 ? -13.062 2.166 -0.707 1 98.69 74 ILE A CA 1
ATOM 571 C C . ILE A 1 74 ? -13.406 1.996 0.772 1 98.69 74 ILE A C 1
ATOM 573 O O . ILE A 1 74 ? -12.523 2.07 1.63 1 98.69 74 ILE A O 1
ATOM 577 N N . ALA A 1 75 ? -14.703 1.814 1.059 1 98.5 75 ALA A N 1
ATOM 578 C CA . ALA A 1 75 ? -15.117 1.751 2.459 1 98.5 75 ALA A CA 1
ATOM 579 C C . ALA A 1 75 ? -16 0.539 2.713 1 98.5 75 ALA A C 1
ATOM 581 O O . ALA A 1 75 ? -16.844 0.189 1.876 1 98.5 75 ALA A O 1
ATOM 582 N N . GLU A 1 76 ? -15.844 -0.088 3.787 1 97.56 76 GLU A N 1
ATOM 583 C CA . GLU A 1 76 ? -16.672 -1.172 4.309 1 97.56 76 GLU A CA 1
ATOM 584 C C . GLU A 1 76 ? -16.672 -1.188 5.832 1 97.56 76 GLU A C 1
ATOM 586 O O . GLU A 1 76 ? -15.602 -1.216 6.457 1 97.56 76 GLU A O 1
ATOM 591 N N . GLY A 1 77 ? -17.891 -1.221 6.414 1 96.12 77 GLY A N 1
ATOM 592 C CA . GLY A 1 77 ? -17.938 -1.083 7.859 1 96.12 77 GLY A CA 1
ATOM 593 C C . GLY A 1 77 ? -17.328 0.209 8.359 1 96.12 77 GLY A C 1
ATOM 594 O O . GLY A 1 77 ? -17.703 1.296 7.914 1 96.12 77 GLY A O 1
ATOM 595 N N . ASP A 1 78 ? -16.375 0.057 9.273 1 97.75 78 ASP A N 1
ATOM 596 C CA . ASP A 1 78 ? -15.773 1.233 9.898 1 97.75 78 ASP A CA 1
ATOM 597 C C . ASP A 1 78 ? -14.398 1.523 9.305 1 97.75 78 ASP A C 1
ATOM 599 O O . ASP A 1 78 ? -13.641 2.326 9.844 1 97.75 78 ASP A O 1
ATOM 603 N N . LYS A 1 79 ? -14.148 0.853 8.203 1 98.75 79 LYS A N 1
ATOM 604 C CA . LYS A 1 79 ? -12.836 1.055 7.609 1 98.75 79 LYS A CA 1
ATOM 605 C C . LYS A 1 79 ? -12.945 1.767 6.262 1 98.75 79 LYS A C 1
ATOM 607 O O . LYS A 1 79 ? -13.867 1.506 5.488 1 98.75 79 LYS A O 1
ATOM 612 N N . VAL A 1 80 ? -11.984 2.67 6.012 1 98.88 80 VAL A N 1
ATOM 613 C CA . VAL A 1 80 ? -11.828 3.365 4.738 1 98.88 80 VAL A CA 1
ATOM 614 C C . VAL A 1 80 ? -10.414 3.156 4.207 1 98.88 80 VAL A C 1
ATOM 616 O O . VAL A 1 80 ? -9.438 3.301 4.949 1 98.88 80 VAL A O 1
ATOM 619 N N . VAL A 1 81 ? -10.336 2.742 2.982 1 98.94 81 VAL A N 1
ATOM 620 C CA . VAL A 1 81 ? -9.07 2.654 2.258 1 98.94 81 VAL A CA 1
ATOM 621 C C . VAL A 1 81 ? -8.938 3.842 1.308 1 98.94 81 VAL A C 1
ATOM 623 O O . VAL A 1 81 ? -9.891 4.195 0.607 1 98.94 81 VAL A O 1
ATOM 626 N N . THR A 1 82 ? -7.766 4.449 1.292 1 98.94 82 THR A N 1
ATOM 627 C CA . THR A 1 82 ? -7.492 5.547 0.373 1 98.94 82 THR A CA 1
ATOM 628 C C . THR A 1 82 ? -6.211 5.289 -0.414 1 98.94 82 THR A C 1
ATOM 630 O O . THR A 1 82 ? -5.152 5.055 0.173 1 98.94 82 THR A O 1
ATOM 633 N N . ARG A 1 83 ? -6.301 5.219 -1.703 1 98.94 83 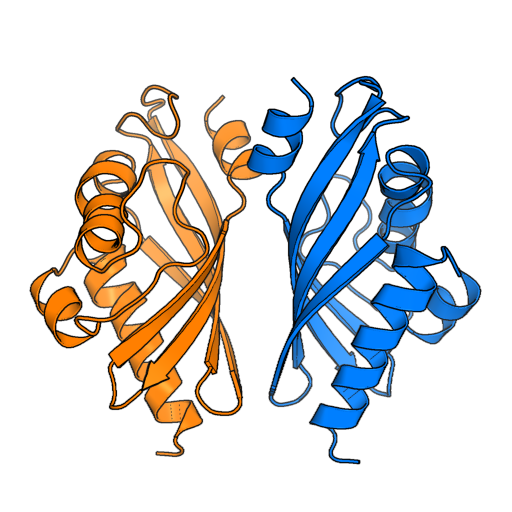ARG A N 1
ATOM 634 C CA . ARG A 1 83 ? -5.164 5.277 -2.613 1 98.94 83 ARG A CA 1
ATOM 635 C C . ARG A 1 83 ? -4.891 6.711 -3.064 1 98.94 83 ARG A C 1
ATOM 637 O O . ARG A 1 83 ? -5.785 7.379 -3.586 1 98.94 83 ARG A O 1
ATOM 644 N N . LYS A 1 84 ? -3.682 7.129 -2.818 1 98.88 84 LYS A N 1
ATOM 645 C CA . LYS A 1 84 ? -3.385 8.531 -3.096 1 98.88 84 LYS A CA 1
ATOM 646 C C . LYS A 1 84 ? -1.94 8.703 -3.555 1 98.88 84 LYS A C 1
ATOM 648 O O . LYS A 1 84 ? -1.136 7.777 -3.461 1 98.88 84 LYS A O 1
ATOM 653 N N . THR A 1 85 ? -1.695 9.859 -4.098 1 98.75 85 THR A N 1
ATOM 654 C CA . THR A 1 85 ? -0.344 10.312 -4.414 1 98.75 85 THR A CA 1
ATOM 655 C C . THR A 1 85 ? -0.018 11.609 -3.674 1 98.75 85 THR A C 1
ATOM 657 O O . THR A 1 85 ? -0.817 12.547 -3.672 1 98.75 85 THR A O 1
ATOM 660 N N . ILE A 1 86 ? 1.048 11.617 -2.965 1 98.81 86 ILE A N 1
ATOM 661 C CA . ILE A 1 86 ? 1.627 12.82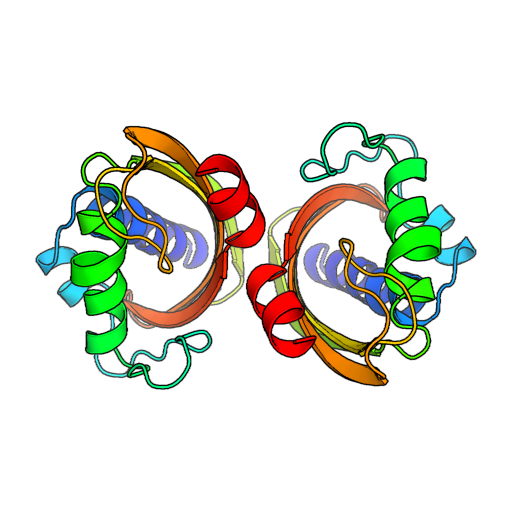8 -2.408 1 98.81 86 ILE A CA 1
ATOM 662 C C . ILE A 1 86 ? 2.75 13.328 -3.314 1 98.81 86 ILE A C 1
ATOM 664 O O . ILE A 1 86 ? 3.637 12.562 -3.695 1 98.81 86 ILE A O 1
ATOM 668 N N . SER A 1 87 ? 2.689 14.555 -3.695 1 98.81 87 SER A N 1
ATOM 669 C CA . SER A 1 87 ? 3.711 15.156 -4.543 1 98.81 87 SER A CA 1
ATOM 670 C C . SER A 1 87 ? 4.281 16.422 -3.908 1 98.81 87 SER A C 1
ATOM 672 O O . SER A 1 87 ? 3.576 17.141 -3.193 1 98.81 87 SER A O 1
ATOM 674 N N . GLY A 1 88 ? 5.496 16.672 -4.184 1 98.75 88 GLY A N 1
ATOM 675 C CA . GLY A 1 88 ? 6.141 17.875 -3.705 1 98.75 88 GLY A CA 1
ATOM 676 C C . GLY A 1 88 ? 7.594 18 -4.133 1 98.75 88 GLY A C 1
ATOM 677 O O . GLY A 1 88 ? 8.141 17.078 -4.742 1 98.75 88 GLY A O 1
ATOM 678 N N . THR A 1 89 ? 8.141 19.156 -3.928 1 98.88 89 THR A N 1
ATOM 679 C CA . THR A 1 89 ? 9.555 19.391 -4.215 1 98.88 89 THR A CA 1
ATOM 680 C C . THR A 1 89 ? 10.422 19 -3.02 1 98.88 89 THR A C 1
ATOM 682 O O . THR A 1 89 ? 10.164 19.422 -1.893 1 98.88 89 THR A O 1
ATOM 685 N N . HIS A 1 90 ? 11.406 18.172 -3.293 1 98.75 90 HIS A N 1
ATOM 686 C CA . HIS A 1 90 ? 12.312 17.672 -2.26 1 98.75 90 HIS A CA 1
ATOM 687 C C . HIS A 1 90 ? 13.258 18.766 -1.783 1 98.75 90 HIS A C 1
ATOM 689 O O . HIS A 1 90 ? 14.312 19 -2.385 1 98.75 90 HIS A O 1
ATOM 695 N N . GLN A 1 91 ? 12.93 19.328 -0.588 1 98.5 91 GLN A N 1
ATOM 696 C CA . GLN A 1 91 ? 13.664 20.5 -0.157 1 98.5 91 GLN A CA 1
ATOM 697 C C . GLN A 1 91 ? 14.266 20.312 1.233 1 98.5 91 GLN A C 1
ATOM 699 O O . GLN A 1 91 ? 14.906 21.203 1.77 1 98.5 91 GLN A O 1
ATOM 704 N N . GLY A 1 92 ? 14.039 19.234 1.88 1 98.12 92 GLY A N 1
ATOM 705 C CA . GLY A 1 92 ? 14.633 18.828 3.143 1 98.12 92 GLY A CA 1
ATOM 706 C C . GLY A 1 92 ? 15.023 17.359 3.172 1 98.12 92 GLY A C 1
ATOM 707 O O . GLY A 1 92 ? 14.766 16.625 2.219 1 98.12 92 GLY A O 1
ATOM 708 N N . VAL A 1 93 ? 15.695 16.984 4.297 1 97.38 93 VAL A N 1
ATOM 709 C CA . VAL A 1 93 ? 16.125 15.594 4.418 1 97.38 93 VAL A CA 1
ATOM 710 C C . VAL A 1 93 ? 14.906 14.672 4.488 1 97.38 93 VAL A C 1
ATOM 712 O O . VAL A 1 93 ? 13.961 14.938 5.234 1 97.38 93 VAL A O 1
ATOM 715 N N . PHE A 1 94 ? 14.93 13.672 3.662 1 96.12 94 PHE A N 1
ATOM 716 C CA . PHE A 1 94 ? 13.867 12.672 3.646 1 96.12 94 PHE A CA 1
ATOM 717 C C . PHE A 1 94 ? 14.445 11.266 3.58 1 96.12 94 PHE A C 1
ATOM 719 O O . PHE A 1 94 ? 15.117 10.906 2.609 1 96.12 94 PHE A O 1
ATOM 726 N N . LEU A 1 95 ? 14.203 10.477 4.613 1 90.62 95 LEU A N 1
ATOM 727 C CA . LEU A 1 95 ? 14.711 9.109 4.715 1 90.62 95 LEU A CA 1
ATOM 728 C C . LEU A 1 95 ? 16.234 9.086 4.527 1 90.62 95 LEU A C 1
ATOM 730 O O . LEU A 1 95 ? 16.75 8.234 3.807 1 90.62 95 LEU A O 1
ATOM 734 N N . GLY A 1 96 ? 16.828 10.094 5.07 1 93.31 96 GLY A N 1
ATOM 735 C CA . GLY A 1 96 ? 18.281 10.133 5.066 1 93.31 96 GLY A CA 1
ATOM 736 C C . GLY A 1 96 ? 18.859 10.719 3.791 1 93.31 96 GLY A C 1
ATOM 737 O O . GLY A 1 96 ? 20.078 10.875 3.666 1 93.31 96 GLY A O 1
ATOM 738 N N . VAL A 1 97 ? 18.031 11.055 2.852 1 96.44 97 VAL A N 1
ATOM 739 C CA . VAL A 1 97 ? 18.484 11.641 1.596 1 96.44 97 VAL A CA 1
ATOM 740 C C . VAL A 1 97 ? 18.453 13.164 1.701 1 96.44 97 VAL A C 1
ATOM 742 O O . VAL A 1 97 ? 17.406 13.758 2.002 1 96.44 97 VAL A O 1
ATOM 745 N N . PRO A 1 98 ? 19.562 13.805 1.439 1 97.94 98 PRO A N 1
ATOM 746 C CA . PRO A 1 98 ? 19.578 15.266 1.454 1 97.94 98 PRO A CA 1
ATOM 747 C C . PRO A 1 98 ? 18.719 15.875 0.34 1 97.94 98 PRO A C 1
ATOM 749 O O . PRO A 1 98 ? 18.422 15.203 -0.65 1 97.94 98 PRO A O 1
ATOM 752 N N . PRO A 1 99 ? 18.328 17.141 0.482 1 98.19 99 PRO A N 1
ATOM 753 C CA . PRO A 1 99 ? 17.469 17.781 -0.524 1 98.19 99 PRO A CA 1
ATOM 754 C C . PRO A 1 99 ? 18.109 17.781 -1.916 1 98.19 99 PRO A C 1
ATOM 756 O O . PRO A 1 99 ? 19.281 18.094 -2.066 1 98.19 99 PRO A O 1
ATOM 759 N N . THR A 1 100 ? 17.344 17.5 -2.881 1 98.38 100 THR A N 1
ATOM 760 C CA . THR A 1 100 ? 17.828 17.422 -4.254 1 98.38 100 THR A CA 1
ATOM 761 C C . THR A 1 100 ? 17.234 18.531 -5.113 1 98.38 100 THR A C 1
ATOM 763 O O . THR A 1 100 ? 17.719 18.797 -6.215 1 98.38 100 THR A O 1
ATOM 766 N N . GLY A 1 101 ? 16.094 19.062 -4.629 1 98.44 101 GLY A N 1
ATOM 767 C CA . GLY A 1 101 ? 15.391 20.078 -5.402 1 98.44 101 GLY A CA 1
ATOM 768 C C . GLY A 1 101 ? 14.461 19.484 -6.449 1 98.44 101 GLY A C 1
ATOM 769 O O . GLY A 1 101 ? 13.734 20.219 -7.125 1 98.44 101 GLY A O 1
ATOM 770 N N . ARG A 1 102 ? 14.445 18.219 -6.621 1 98.31 102 ARG A N 1
ATOM 771 C CA . ARG A 1 102 ? 13.586 17.547 -7.598 1 98.31 102 ARG A CA 1
ATOM 772 C C . ARG A 1 102 ? 12.148 17.469 -7.105 1 98.31 102 ARG A C 1
ATOM 774 O O . ARG A 1 102 ? 11.906 17.344 -5.906 1 98.31 102 ARG A O 1
ATOM 781 N N . ARG A 1 103 ? 11.219 17.594 -7.988 1 98.5 103 ARG A N 1
ATOM 782 C CA . ARG A 1 103 ? 9.836 17.234 -7.66 1 98.5 103 ARG A CA 1
ATOM 783 C C . ARG A 1 103 ? 9.664 15.727 -7.605 1 98.5 103 ARG A C 1
ATOM 785 O O . ARG A 1 103 ? 10.031 15.023 -8.547 1 98.5 103 ARG A O 1
ATOM 792 N N . ILE A 1 104 ? 9.164 15.188 -6.539 1 98.5 104 ILE A N 1
ATOM 793 C CA . ILE A 1 104 ? 8.984 13.75 -6.41 1 98.5 104 ILE A CA 1
ATOM 794 C C . ILE A 1 104 ? 7.531 13.43 -6.078 1 98.5 104 ILE A C 1
ATOM 796 O O . ILE A 1 104 ? 6.766 14.32 -5.695 1 98.5 104 ILE A O 1
ATOM 800 N N . THR A 1 105 ? 7.211 12.188 -6.344 1 98.44 105 THR A N 1
ATOM 801 C CA . THR A 1 105 ? 5.895 11.648 -6.016 1 98.44 105 THR A CA 1
ATOM 802 C C . THR A 1 105 ? 6.023 10.422 -5.113 1 98.44 105 THR A C 1
ATOM 804 O O . THR A 1 105 ? 6.949 9.625 -5.266 1 98.44 105 THR A O 1
ATOM 807 N N . ILE A 1 106 ? 5.148 10.281 -4.164 1 98.44 106 ILE A N 1
ATOM 808 C CA . ILE A 1 106 ? 5.043 9.125 -3.285 1 98.44 106 ILE A CA 1
ATOM 809 C C . ILE A 1 106 ? 3.66 8.492 -3.426 1 98.44 106 ILE A C 1
ATOM 811 O O . ILE A 1 106 ? 2.648 9.125 -3.123 1 98.44 106 ILE A O 1
ATOM 815 N N . ARG A 1 107 ? 3.625 7.332 -3.91 1 98.56 107 ARG A N 1
ATOM 816 C CA . ARG A 1 107 ? 2.371 6.586 -3.951 1 98.56 107 ARG A CA 1
ATOM 817 C C . ARG A 1 107 ? 2.064 5.957 -2.598 1 98.56 107 ARG A C 1
ATOM 819 O O . ARG A 1 107 ? 2.943 5.367 -1.967 1 98.56 107 ARG A O 1
ATOM 826 N N . VAL A 1 108 ? 0.81 6.098 -2.121 1 98.75 108 VAL A N 1
ATOM 827 C CA . VAL A 1 108 ? 0.433 5.645 -0.784 1 98.75 108 VAL A CA 1
ATOM 828 C C . VAL A 1 108 ? -0.929 4.957 -0.835 1 98.75 108 VAL A C 1
ATOM 830 O O . VAL A 1 108 ? -1.845 5.426 -1.515 1 98.75 108 VAL A O 1
ATOM 833 N N . THR A 1 109 ? -1.093 3.887 -0.224 1 98.88 109 THR A N 1
ATOM 834 C CA . THR A 1 109 ? -2.389 3.32 0.133 1 98.88 109 THR A CA 1
ATOM 835 C C . THR A 1 109 ? -2.502 3.137 1.644 1 98.88 109 THR A C 1
ATOM 837 O O . THR A 1 109 ?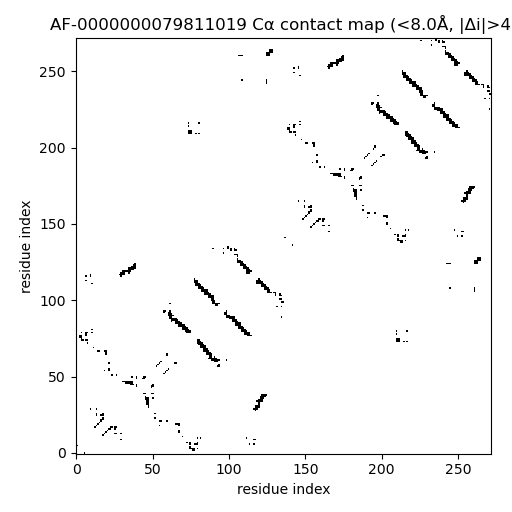 -1.649 2.492 2.26 1 98.88 109 THR A O 1
ATOM 840 N N . ASP A 1 110 ? -3.498 3.648 2.256 1 98.56 110 ASP A N 1
ATOM 841 C CA . ASP A 1 110 ? -3.668 3.494 3.697 1 98.56 110 ASP A CA 1
ATOM 842 C C . ASP A 1 110 ? -5.074 3.008 4.035 1 98.56 110 ASP A C 1
ATOM 844 O O . ASP A 1 110 ? -5.996 3.143 3.227 1 98.56 110 ASP A O 1
ATOM 848 N N . ILE A 1 111 ? -5.184 2.342 5.137 1 98.94 111 ILE A N 1
ATOM 849 C CA . ILE A 1 111 ? -6.43 1.898 5.754 1 98.94 111 ILE A CA 1
ATOM 850 C C . ILE A 1 111 ? -6.609 2.58 7.105 1 98.94 111 ILE A C 1
ATOM 852 O O . ILE A 1 111 ? -5.688 2.598 7.926 1 98.94 111 ILE A O 1
ATOM 856 N N . VAL A 1 112 ? -7.785 3.143 7.32 1 98.88 112 VAL A N 1
ATOM 857 C CA . VAL A 1 112 ? -8.102 3.797 8.586 1 98.88 112 VAL A CA 1
ATOM 858 C C . VAL A 1 112 ? -9.414 3.25 9.141 1 98.88 112 VAL A C 1
ATOM 860 O O . VAL A 1 112 ? -10.359 3.018 8.391 1 98.88 112 VAL A O 1
ATOM 863 N N . ARG A 1 113 ? -9.344 2.91 10.43 1 98.88 113 ARG A N 1
ATOM 864 C CA . ARG A 1 113 ? -10.594 2.615 11.125 1 98.88 113 ARG A CA 1
ATOM 865 C C . ARG A 1 113 ? -11.148 3.863 11.805 1 98.88 113 ARG A C 1
ATOM 867 O O . ARG A 1 113 ? -10.406 4.605 12.453 1 98.88 113 ARG A O 1
ATOM 874 N N . ILE A 1 114 ? -12.422 4.102 11.586 1 98.69 114 ILE A N 1
ATOM 875 C CA . ILE A 1 114 ? -13.086 5.297 12.094 1 98.69 114 ILE A CA 1
ATOM 876 C C . ILE A 1 114 ? -14.117 4.906 13.156 1 98.69 114 ILE A C 1
ATOM 878 O O . ILE A 1 114 ? -14.906 3.984 12.945 1 98.69 114 ILE A O 1
ATOM 882 N N . LYS A 1 115 ? -14.078 5.52 14.25 1 98.19 115 LYS A N 1
ATOM 883 C CA . LYS A 1 115 ? -15.078 5.426 15.305 1 98.19 115 LYS A CA 1
ATOM 884 C C . LYS A 1 115 ? -15.461 6.809 15.828 1 98.19 115 LYS A C 1
ATOM 886 O O . LYS A 1 115 ? -14.586 7.629 16.109 1 98.19 115 LYS A O 1
ATOM 891 N N . ASN A 1 116 ? -16.781 7.059 15.891 1 96.75 116 ASN A N 1
ATOM 892 C CA . ASN A 1 116 ? -17.297 8.328 16.391 1 96.75 116 ASN A CA 1
ATOM 893 C C . ASN A 1 116 ? -16.656 9.516 15.664 1 96.75 116 ASN A C 1
ATOM 895 O O . ASN A 1 116 ? -16.234 10.484 16.297 1 96.75 116 ASN A O 1
ATOM 899 N N . GLY A 1 117 ? -16.469 9.336 14.391 1 97.56 117 GLY A N 1
ATOM 900 C CA . GLY A 1 117 ? -16.016 10.422 13.539 1 97.56 117 GLY A CA 1
ATOM 901 C C . GLY A 1 117 ? -14.523 10.695 13.648 1 97.56 117 GLY A C 1
ATOM 902 O O . GLY A 1 117 ? -14.039 11.727 13.18 1 97.56 117 GLY A O 1
ATOM 903 N N . GLN A 1 118 ? -13.766 9.789 14.227 1 98.81 118 GLN A N 1
ATOM 904 C CA . GLN A 1 118 ? -12.336 9.992 14.43 1 98.81 118 GLN A CA 1
ATOM 905 C C . GLN A 1 118 ? -11.539 8.773 13.984 1 98.81 118 GLN A C 1
ATOM 907 O O . GLN A 1 118 ? -12.039 7.648 14.031 1 98.81 118 GLN A O 1
ATOM 912 N N . TYR A 1 119 ? -10.289 9.062 13.547 1 98.94 119 TYR A N 1
ATOM 913 C CA . TYR A 1 119 ? -9.312 8 13.367 1 98.94 119 TYR A CA 1
ATOM 914 C C . TYR A 1 119 ? -9.055 7.266 14.672 1 98.94 119 TYR A C 1
ATOM 916 O O . TYR A 1 119 ? -8.758 7.887 15.695 1 98.94 119 TYR A O 1
ATOM 924 N N . VAL A 1 120 ? -9.133 5.938 14.641 1 98.88 120 VAL A N 1
ATOM 925 C CA . VAL A 1 120 ? -8.781 5.203 15.852 1 98.88 120 VAL A CA 1
ATOM 926 C C . VAL A 1 120 ? -7.656 4.219 15.555 1 98.88 120 VAL A C 1
ATOM 928 O O . VAL A 1 120 ? -6.918 3.816 16.453 1 98.88 120 VAL A O 1
ATOM 931 N N . GLU A 1 121 ? -7.484 3.746 14.312 1 98.88 121 GLU A N 1
ATOM 932 C CA . GLU A 1 121 ? -6.383 2.902 13.859 1 98.88 121 GLU A CA 1
ATOM 933 C C . GLU A 1 121 ? -5.957 3.262 12.445 1 98.88 121 GLU A C 1
ATOM 935 O O . GLU A 1 121 ? -6.766 3.744 11.648 1 98.88 121 GLU A O 1
ATOM 940 N N . HIS A 1 122 ? -4.777 3 12.18 1 98.88 122 HIS A N 1
ATOM 941 C CA . HIS A 1 122 ? -4.211 3.301 10.867 1 98.88 122 HIS A CA 1
ATOM 942 C C . HIS A 1 122 ? -3.199 2.24 10.445 1 98.88 122 HIS A C 1
ATOM 944 O O . HIS A 1 122 ? -2.385 1.797 11.266 1 98.88 122 HIS A O 1
ATOM 950 N N . TRP A 1 123 ? -3.273 1.751 9.211 1 98.75 123 TRP A N 1
ATOM 951 C CA . TRP A 1 123 ? -2.277 0.955 8.5 1 98.75 123 TRP A CA 1
ATOM 952 C C . TRP A 1 123 ? -1.84 1.65 7.215 1 98.75 123 TRP A C 1
ATOM 954 O O . TRP A 1 123 ? -2.635 1.812 6.289 1 98.75 123 TRP A O 1
ATOM 964 N N . GLY A 1 124 ? -0.599 1.993 7.141 1 98.38 124 GLY A N 1
ATOM 965 C CA . GLY A 1 124 ? -0.108 2.715 5.977 1 98.38 124 GLY A CA 1
ATOM 966 C C . GLY A 1 124 ? 0.889 1.919 5.156 1 98.38 124 GLY A C 1
ATOM 967 O O . GLY A 1 124 ? 1.73 1.209 5.711 1 98.38 124 GLY A O 1
ATOM 968 N N . ASN A 1 125 ? 0.791 1.981 3.898 1 98.25 125 ASN A N 1
ATOM 969 C CA . ASN A 1 125 ? 1.741 1.432 2.936 1 98.25 125 ASN A CA 1
ATOM 970 C C . ASN A 1 125 ? 2.152 2.471 1.898 1 98.25 125 ASN A C 1
ATOM 972 O O . ASN A 1 125 ? 1.338 2.891 1.075 1 98.25 125 ASN A O 1
ATOM 976 N N . ALA A 1 126 ? 3.404 2.879 1.944 1 97.62 126 ALA A N 1
ATOM 977 C CA . ALA A 1 126 ? 3.945 3.885 1.033 1 97.62 126 ALA A CA 1
ATOM 978 C C . ALA A 1 126 ? 5.07 3.307 0.183 1 97.62 126 ALA A C 1
ATOM 980 O O . ALA A 1 126 ? 5.871 2.5 0.667 1 97.62 126 ALA A O 1
ATOM 981 N N . ASP A 1 127 ? 5.164 3.717 -1.074 1 96.81 127 ASP A N 1
ATOM 982 C CA . ASP A 1 127 ? 6.254 3.332 -1.966 1 96.81 127 ASP A CA 1
ATOM 983 C C . ASP A 1 127 ? 7.492 4.188 -1.722 1 96.81 127 ASP A C 1
ATOM 985 O O . ASP A 1 127 ? 7.852 5.027 -2.553 1 96.81 127 ASP A O 1
ATOM 989 N N . LEU A 1 128 ? 8.219 3.877 -0.675 1 96.44 128 LEU A N 1
ATOM 990 C CA . LEU A 1 128 ? 9.398 4.656 -0.336 1 96.44 128 LEU A CA 1
ATOM 991 C C . LEU A 1 128 ? 10.562 4.301 -1.255 1 96.44 128 LEU A C 1
ATOM 993 O O . LEU A 1 128 ? 11.406 5.152 -1.555 1 96.44 128 LEU A O 1
ATOM 997 N N . HIS A 1 129 ? 10.602 3.082 -1.684 1 94.88 129 HIS A N 1
ATOM 998 C CA . HIS A 1 129 ? 11.625 2.676 -2.635 1 94.88 129 HIS A CA 1
ATOM 999 C C . HIS A 1 129 ? 11.555 3.502 -3.914 1 94.88 129 HIS A C 1
ATOM 1001 O O . HIS A 1 129 ? 12.562 4.023 -4.383 1 94.88 129 HIS A O 1
ATOM 1007 N N . GLY A 1 130 ? 10.312 3.611 -4.496 1 95.56 130 GLY A N 1
ATOM 1008 C CA . GLY A 1 130 ? 10.125 4.434 -5.68 1 95.56 130 GLY A CA 1
ATOM 1009 C C . GLY A 1 130 ? 10.43 5.902 -5.441 1 95.56 130 GLY A C 1
ATOM 1010 O O . GLY A 1 130 ? 11 6.57 -6.305 1 95.56 130 GLY A O 1
ATOM 1011 N N . ALA A 1 131 ? 10.047 6.41 -4.27 1 96.56 131 ALA A N 1
ATOM 1012 C CA . ALA A 1 131 ? 10.32 7.805 -3.93 1 96.56 131 ALA A CA 1
ATOM 1013 C C . ALA A 1 131 ? 11.82 8.078 -3.883 1 96.56 131 ALA A C 1
ATOM 1015 O O . ALA A 1 131 ? 12.289 9.078 -4.43 1 96.56 131 ALA A O 1
ATOM 1016 N N . ILE A 1 132 ? 12.547 7.199 -3.223 1 95.94 132 ILE A N 1
ATOM 1017 C CA . ILE A 1 132 ? 13.992 7.348 -3.082 1 95.94 132 ILE A CA 1
ATOM 1018 C C . ILE A 1 132 ? 14.648 7.324 -4.457 1 95.94 132 ILE A C 1
ATOM 1020 O O . ILE A 1 132 ? 15.57 8.102 -4.727 1 95.94 132 ILE A O 1
ATOM 1024 N N . ALA A 1 133 ? 14.18 6.48 -5.305 1 95 133 ALA A N 1
ATOM 1025 C CA . ALA A 1 133 ? 14.734 6.379 -6.652 1 95 133 ALA A CA 1
ATOM 1026 C C . ALA A 1 133 ? 14.609 7.707 -7.398 1 95 133 ALA A C 1
ATOM 1028 O O . ALA A 1 133 ? 15.477 8.055 -8.203 1 95 133 ALA A O 1
ATOM 1029 N N . GLN A 1 134 ? 13.578 8.453 -7.148 1 97.12 134 GLN A N 1
ATOM 1030 C CA . GLN A 1 134 ? 13.328 9.734 -7.809 1 97.12 134 GLN A CA 1
ATOM 1031 C C . GLN A 1 134 ? 14.297 10.805 -7.309 1 97.12 134 GLN A C 1
ATOM 1033 O O . GLN A 1 134 ? 14.438 11.852 -7.934 1 97.12 134 GLN A O 1
ATOM 1038 N N . MET A 1 135 ? 14.836 10.617 -6.117 1 95.38 135 MET A N 1
ATOM 1039 C CA . MET A 1 135 ? 15.688 11.617 -5.477 1 95.38 135 MET A CA 1
ATOM 1040 C C . MET A 1 135 ? 17.141 11.422 -5.867 1 95.38 135 MET A C 1
ATOM 1042 O O . MET A 1 135 ? 18 12.234 -5.508 1 95.38 135 MET A O 1
ATOM 1046 N N . LYS A 1 136 ? 17.5 10.391 -6.562 1 87.06 136 LYS A N 1
ATOM 1047 C CA . LYS A 1 136 ? 18.875 10.156 -7.008 1 87.06 136 LYS A CA 1
ATOM 1048 C C . LYS A 1 136 ? 19.125 10.773 -8.375 1 87.06 136 LYS A C 1
ATOM 1050 O O . LYS A 1 136 ? 18.203 10.914 -9.18 1 87.06 136 LYS A O 1
ATOM 1055 N N . MET B 1 1 ? -24.391 -15.234 -1.766 1 62.19 1 MET B N 1
ATOM 1056 C CA . MET B 1 1 ? -23.188 -14.516 -1.357 1 62.19 1 MET B CA 1
ATOM 1057 C C . MET B 1 1 ? -23.172 -13.109 -1.939 1 62.19 1 MET B C 1
ATOM 1059 O O . MET B 1 1 ? -23.578 -12.898 -3.082 1 62.19 1 MET B O 1
ATOM 1063 N N . ASN B 1 2 ? -23.125 -11.984 -1.087 1 84.12 2 ASN B N 1
ATOM 1064 C CA . ASN B 1 2 ? -23.156 -10.656 -1.684 1 84.12 2 ASN B CA 1
ATOM 1065 C C . ASN B 1 2 ? -21.922 -10.398 -2.547 1 84.12 2 ASN B C 1
ATOM 1067 O O . ASN B 1 2 ? -20.953 -11.148 -2.48 1 84.12 2 ASN B O 1
ATOM 1071 N N . THR B 1 3 ? -22.141 -9.742 -3.555 1 89.88 3 THR B N 1
ATOM 1072 C CA . THR B 1 3 ? -21.125 -9.461 -4.562 1 89.88 3 THR B CA 1
ATOM 1073 C C . THR B 1 3 ? -19.781 -9.164 -3.904 1 89.88 3 THR B C 1
ATOM 1075 O O . THR B 1 3 ? -18.734 -9.633 -4.367 1 89.88 3 THR B O 1
ATOM 1078 N N . SER B 1 4 ? -19.859 -8.508 -2.814 1 92.75 4 SER B N 1
ATOM 1079 C CA . SER B 1 4 ? -18.625 -8.164 -2.107 1 92.75 4 SER B CA 1
ATOM 1080 C C . SER B 1 4 ? -17.953 -9.406 -1.533 1 92.75 4 SER B C 1
ATOM 1082 O O . SER B 1 4 ? -16.734 -9.562 -1.624 1 92.75 4 SER B O 1
ATOM 1084 N N . SER B 1 5 ? -18.734 -10.281 -0.914 1 94.56 5 SER B N 1
ATOM 1085 C CA . SER B 1 5 ? -18.188 -11.508 -0.344 1 94.56 5 SER B CA 1
ATOM 1086 C C . SER B 1 5 ? -17.594 -12.406 -1.426 1 94.56 5 SER B C 1
ATOM 1088 O O . SER B 1 5 ? -16.516 -12.984 -1.239 1 94.56 5 SER B O 1
ATOM 1090 N N . ALA B 1 6 ? -18.328 -12.547 -2.518 1 96.81 6 ALA B N 1
ATOM 1091 C CA . ALA B 1 6 ? -17.828 -13.352 -3.635 1 96.81 6 ALA B CA 1
ATOM 1092 C C . ALA B 1 6 ? -16.531 -12.789 -4.176 1 96.81 6 ALA B C 1
ATOM 1094 O O . ALA B 1 6 ? -15.594 -13.539 -4.477 1 96.81 6 ALA B O 1
ATOM 1095 N N . ASN B 1 7 ? -16.469 -11.484 -4.352 1 98.25 7 ASN B N 1
ATOM 1096 C CA . ASN B 1 7 ? -15.258 -10.836 -4.832 1 98.25 7 ASN B CA 1
ATOM 1097 C C . ASN B 1 7 ? -14.086 -11.07 -3.885 1 98.25 7 ASN B C 1
ATOM 1099 O O . ASN B 1 7 ? -12.961 -11.305 -4.328 1 98.25 7 ASN B O 1
ATOM 1103 N N . LYS B 1 8 ? -14.352 -10.969 -2.609 1 98.56 8 LYS B N 1
ATOM 1104 C CA . LYS B 1 8 ? -13.312 -11.219 -1.619 1 98.56 8 LYS B CA 1
ATOM 1105 C C . LYS B 1 8 ? -12.766 -12.641 -1.737 1 98.56 8 LYS B C 1
ATOM 1107 O O . LYS B 1 8 ? -11.562 -12.859 -1.591 1 98.56 8 LYS B O 1
ATOM 1112 N N . GLN B 1 9 ? -13.625 -13.539 -1.942 1 98.38 9 GLN B N 1
ATOM 1113 C CA . GLN B 1 9 ? -13.211 -14.93 -2.076 1 98.38 9 GLN B CA 1
ATOM 1114 C C . GLN B 1 9 ? -12.32 -15.117 -3.305 1 98.38 9 GLN B C 1
ATOM 1116 O O . GLN B 1 9 ? -11.367 -15.898 -3.273 1 98.38 9 GLN B O 1
ATOM 1121 N N . ILE B 1 10 ? -12.656 -14.461 -4.363 1 98.56 10 ILE B N 1
ATOM 1122 C CA . ILE B 1 10 ? -11.852 -14.516 -5.582 1 98.56 10 ILE B CA 1
ATOM 1123 C C . ILE B 1 10 ? -10.445 -14.016 -5.289 1 98.56 10 ILE B C 1
ATOM 1125 O O . ILE B 1 10 ? -9.461 -14.641 -5.676 1 98.56 10 ILE B O 1
ATOM 1129 N N . VAL B 1 11 ? -10.336 -12.914 -4.586 1 98.88 11 VAL B N 1
ATOM 1130 C CA . VAL B 1 11 ? -9.039 -12.32 -4.27 1 98.88 11 VAL B CA 1
ATOM 1131 C C . VAL B 1 11 ? -8.281 -13.234 -3.311 1 98.88 11 VAL B C 1
ATOM 1133 O O . VAL B 1 11 ? -7.07 -13.414 -3.451 1 98.88 11 VAL B O 1
ATOM 1136 N N . ALA B 1 12 ? -8.992 -13.766 -2.32 1 98.81 12 ALA B N 1
ATOM 1137 C CA . ALA B 1 12 ? -8.352 -14.703 -1.404 1 98.81 12 ALA B CA 1
ATOM 1138 C C . ALA B 1 12 ? -7.785 -15.906 -2.158 1 98.81 12 ALA B C 1
ATOM 1140 O O . ALA B 1 12 ? -6.676 -16.359 -1.872 1 98.81 12 ALA B O 1
ATOM 1141 N N . ARG B 1 13 ? -8.578 -16.406 -3.102 1 98.75 13 ARG B N 1
ATOM 1142 C CA . ARG B 1 13 ? -8.133 -17.531 -3.92 1 98.75 13 ARG B CA 1
ATOM 1143 C C . ARG B 1 13 ? -6.879 -17.172 -4.707 1 98.75 13 ARG B C 1
ATOM 1145 O O . ARG B 1 13 ? -5.934 -17.969 -4.762 1 98.75 13 ARG B O 1
ATOM 1152 N N . PHE B 1 14 ? -6.84 -16.031 -5.312 1 98.94 14 PHE B N 1
ATOM 1153 C CA . PHE B 1 14 ? -5.668 -15.578 -6.055 1 98.94 14 PHE B CA 1
ATOM 1154 C C . PHE B 1 14 ? -4.43 -15.578 -5.164 1 98.94 14 PHE B C 1
ATOM 1156 O O . PHE B 1 14 ? -3.373 -16.062 -5.562 1 98.94 14 PHE B O 1
ATOM 1163 N N . ASN B 1 15 ? -4.516 -15.055 -3.982 1 98.88 15 ASN B N 1
ATOM 1164 C CA . ASN B 1 15 ? -3.383 -14.961 -3.066 1 98.88 15 ASN B CA 1
ATOM 1165 C C . ASN B 1 15 ? -2.885 -16.344 -2.65 1 98.88 15 ASN B C 1
ATOM 1167 O O . ASN B 1 15 ? -1.678 -16.578 -2.604 1 98.88 15 ASN B O 1
ATOM 1171 N N . ARG B 1 16 ? -3.789 -17.203 -2.361 1 98.62 16 ARG B N 1
ATOM 1172 C CA . ARG B 1 16 ? -3.414 -18.547 -1.922 1 98.62 16 ARG B CA 1
ATOM 1173 C C . ARG B 1 16 ? -2.898 -19.375 -3.09 1 98.62 16 ARG B C 1
ATOM 1175 O O . ARG B 1 16 ? -1.757 -19.844 -3.07 1 98.62 16 ARG B O 1
ATOM 1182 N N . GLU B 1 17 ? -3.674 -19.5 -4.098 1 98.75 17 GLU B N 1
ATOM 1183 C CA . GLU B 1 17 ? -3.379 -20.453 -5.168 1 98.75 17 GLU B CA 1
ATOM 1184 C C . GLU B 1 17 ? -2.303 -19.906 -6.102 1 98.75 17 GLU B C 1
ATOM 1186 O O . GLU B 1 17 ? -1.366 -20.625 -6.465 1 98.75 17 GLU B O 1
ATOM 1191 N N . VAL B 1 18 ? -2.41 -18.641 -6.5 1 98.69 18 VAL B N 1
ATOM 1192 C CA . VAL B 1 18 ? -1.474 -18.094 -7.477 1 98.69 18 VAL B CA 1
ATOM 1193 C C . VAL B 1 18 ? -0.188 -17.656 -6.773 1 98.69 18 VAL 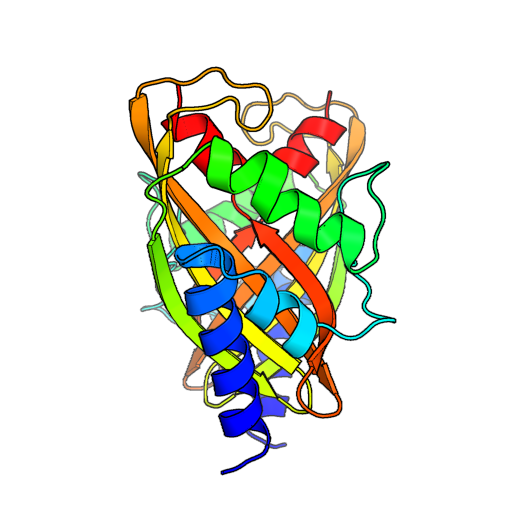B C 1
ATOM 1195 O O . VAL B 1 18 ? 0.897 -18.156 -7.094 1 98.69 18 VAL B O 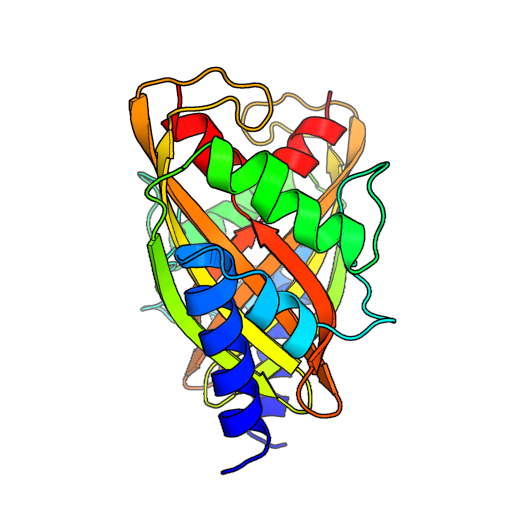1
ATOM 1198 N N . ILE B 1 19 ? -0.269 -16.844 -5.805 1 98.69 19 ILE B N 1
ATOM 1199 C CA . ILE B 1 19 ? 0.927 -16.266 -5.203 1 98.69 19 ILE B CA 1
ATOM 1200 C C . ILE B 1 19 ? 1.615 -17.312 -4.324 1 98.69 19 ILE B C 1
ATOM 1202 O O . ILE B 1 19 ? 2.777 -17.656 -4.551 1 98.69 19 ILE B O 1
ATOM 1206 N N . GLU B 1 20 ? 0.915 -17.828 -3.395 1 98.31 20 GLU B N 1
ATOM 1207 C CA . GLU B 1 20 ? 1.537 -18.719 -2.416 1 98.31 20 GLU B CA 1
ATOM 1208 C C . GLU B 1 20 ? 1.893 -20.062 -3.041 1 98.31 20 GLU B C 1
ATOM 1210 O O . GLU B 1 20 ? 2.996 -20.578 -2.842 1 98.31 20 GLU B O 1
ATOM 1215 N N . GLN B 1 21 ? 1.003 -20.656 -3.873 1 98.06 21 GLN B N 1
ATOM 1216 C CA . GLN B 1 21 ? 1.185 -22.031 -4.348 1 98.06 21 GLN B CA 1
ATOM 1217 C C . GLN B 1 21 ? 1.77 -22.047 -5.758 1 98.06 21 GLN B C 1
ATOM 1219 O O . GLN B 1 21 ? 2.178 -23.094 -6.25 1 98.06 21 GLN B O 1
ATOM 1224 N N . GLY B 1 22 ? 1.794 -20.953 -6.398 1 97.88 22 GLY B N 1
ATOM 1225 C CA . GLY B 1 22 ? 2.369 -20.875 -7.73 1 97.88 22 GLY B CA 1
ATOM 1226 C C . GLY B 1 22 ? 1.519 -21.547 -8.789 1 97.88 22 GLY B C 1
ATOM 1227 O O . GLY B 1 22 ? 2.035 -22 -9.812 1 97.88 22 GLY B O 1
ATOM 1228 N N . ASP B 1 23 ? 0.212 -21.578 -8.578 1 98.44 23 ASP B N 1
ATOM 1229 C CA . ASP B 1 23 ? -0.706 -22.25 -9.5 1 98.44 23 ASP B CA 1
ATOM 1230 C C . ASP B 1 23 ? -1.071 -21.344 -10.672 1 98.44 23 ASP B C 1
ATOM 1232 O O . ASP B 1 23 ? -1.987 -20.516 -10.562 1 98.44 23 ASP B O 1
ATOM 1236 N N . MET B 1 24 ? -0.512 -21.594 -11.828 1 98.19 24 MET B N 1
ATOM 1237 C CA . MET B 1 24 ? -0.724 -20.703 -12.961 1 98.19 24 MET B CA 1
ATOM 1238 C C . MET B 1 24 ? -1.998 -21.078 -13.719 1 98.19 24 MET B C 1
ATOM 1240 O O . MET B 1 24 ? -2.5 -20.297 -14.523 1 98.19 24 MET B O 1
ATOM 1244 N N . HIS B 1 25 ? -2.516 -22.25 -13.5 1 98.5 25 HIS B N 1
ATOM 1245 C CA . HIS B 1 25 ? -3.855 -22.547 -14 1 98.5 25 HIS B CA 1
ATOM 1246 C C . HIS B 1 25 ? -4.895 -21.641 -13.344 1 98.5 25 HIS B C 1
ATOM 1248 O O . HIS B 1 25 ? -5.738 -21.062 -14.023 1 98.5 25 HIS B O 1
ATOM 1254 N N . ALA B 1 26 ? -4.785 -21.578 -12.062 1 98.69 26 ALA B N 1
ATOM 1255 C CA . ALA B 1 26 ? -5.668 -20.672 -11.336 1 98.69 26 ALA B CA 1
ATOM 1256 C C . ALA B 1 26 ? -5.496 -19.234 -11.82 1 98.69 26 ALA B C 1
ATOM 1258 O O . ALA B 1 26 ? -6.473 -18.484 -11.938 1 98.69 26 ALA B O 1
ATOM 1259 N N . PHE B 1 27 ? -4.25 -18.828 -12.117 1 98.81 27 PHE B N 1
ATOM 1260 C CA . PHE B 1 27 ? -3.986 -17.5 -12.641 1 98.81 27 PHE B CA 1
ATOM 1261 C C . PHE B 1 27 ? -4.801 -17.234 -13.906 1 98.81 27 PHE B C 1
ATOM 1263 O O . PHE B 1 27 ? -5.484 -16.219 -14.016 1 98.81 27 PHE B O 1
ATOM 1270 N N . ASN B 1 28 ? -4.758 -18.172 -14.812 1 98.38 28 ASN B N 1
ATOM 1271 C CA . ASN B 1 28 ? -5.434 -18.031 -16.094 1 98.38 28 ASN B CA 1
ATOM 1272 C C . ASN B 1 28 ? -6.949 -17.984 -15.93 1 98.38 28 ASN B C 1
ATOM 1274 O O . ASN B 1 28 ? -7.648 -17.344 -16.719 1 98.38 28 ASN B O 1
ATOM 1278 N N . GLU B 1 29 ? -7.449 -18.625 -14.953 1 98.56 29 GLU B N 1
ATOM 1279 C CA . GLU B 1 29 ? -8.875 -18.609 -14.656 1 98.56 29 GLU B CA 1
ATOM 1280 C C . GLU B 1 29 ? -9.297 -17.266 -14.047 1 98.56 29 GLU B C 1
ATOM 1282 O O . GLU B 1 29 ? -10.391 -16.781 -14.32 1 98.56 29 GLU B O 1
ATOM 1287 N N . LEU B 1 30 ? -8.453 -16.672 -13.258 1 98.81 30 LEU B N 1
ATOM 1288 C CA . LEU B 1 30 ? -8.859 -15.602 -12.367 1 98.81 30 LEU B CA 1
ATOM 1289 C C . LEU B 1 30 ? -8.516 -14.242 -12.961 1 98.81 30 LEU B C 1
ATOM 1291 O O . LEU B 1 30 ? -9.008 -13.211 -12.492 1 98.81 30 LEU B O 1
ATOM 1295 N N . VAL B 1 31 ? -7.672 -14.172 -13.961 1 98.94 31 VAL B N 1
ATOM 1296 C CA . VAL B 1 31 ? -7.219 -12.906 -14.523 1 98.94 31 VAL B CA 1
ATOM 1297 C C . VAL B 1 31 ? -7.746 -12.75 -15.945 1 98.94 31 VAL B C 1
ATOM 1299 O O . VAL B 1 31 ? -7.52 -13.617 -16.797 1 98.94 31 VAL B O 1
ATOM 1302 N N . ALA B 1 32 ? -8.414 -11.68 -16.203 1 98.88 32 ALA B N 1
ATOM 1303 C CA . ALA B 1 32 ? -9.031 -11.43 -17.5 1 98.88 32 ALA B CA 1
ATOM 1304 C C . ALA B 1 32 ? -7.973 -11.117 -18.562 1 98.88 32 ALA B C 1
ATOM 1306 O O . ALA B 1 32 ? -6.891 -10.625 -18.234 1 98.88 32 ALA B O 1
ATOM 1307 N N . SER B 1 33 ? -8.312 -11.352 -19.812 1 98.31 33 SER B N 1
ATOM 1308 C CA . SER B 1 33 ? -7.379 -11.125 -20.906 1 98.31 33 SER B CA 1
ATOM 1309 C C . SER B 1 33 ? -7.105 -9.641 -21.109 1 98.31 33 SER B C 1
ATOM 1311 O O . SER B 1 33 ? -6.047 -9.258 -21.609 1 98.31 33 SER B O 1
ATOM 1313 N N . ASP B 1 34 ? -7.977 -8.82 -20.688 1 98.25 34 ASP B N 1
ATOM 1314 C CA . ASP B 1 34 ? -7.812 -7.379 -20.859 1 98.25 34 ASP B CA 1
ATOM 1315 C C . ASP B 1 34 ? -7.395 -6.715 -19.547 1 98.25 34 ASP B C 1
ATOM 1317 O O . ASP B 1 34 ? -7.555 -5.5 -19.391 1 98.25 34 ASP B O 1
ATOM 1321 N N . PHE B 1 35 ? -6.992 -7.508 -18.688 1 98.81 35 PHE B N 1
ATOM 1322 C CA . PHE B 1 35 ? -6.484 -7.062 -17.391 1 98.81 35 PHE B CA 1
ATOM 1323 C C . PHE B 1 35 ? -5.406 -6.004 -17.562 1 98.81 35 PHE B C 1
ATOM 1325 O O . PHE B 1 35 ? -4.594 -6.082 -18.484 1 98.81 35 PHE B O 1
ATOM 1332 N N . VAL B 1 36 ? -5.379 -4.984 -16.578 1 98.81 36 VAL B N 1
ATOM 1333 C CA . VAL B 1 36 ? -4.348 -3.949 -16.594 1 98.81 36 VAL B CA 1
ATOM 1334 C C . VAL B 1 36 ? -3.756 -3.799 -15.188 1 98.81 36 VAL B C 1
ATOM 1336 O O . VAL B 1 36 ? -4.484 -3.561 -14.227 1 98.81 36 VAL B O 1
ATOM 1339 N N . ASN B 1 37 ? -2.484 -3.953 -15.094 1 98.75 37 ASN B N 1
ATOM 1340 C CA . ASN B 1 37 ? -1.729 -3.629 -13.891 1 98.75 37 ASN B CA 1
ATOM 1341 C C . ASN B 1 37 ? -1.259 -2.176 -13.898 1 98.75 37 ASN B C 1
ATOM 1343 O O . ASN B 1 37 ? -0.274 -1.843 -14.562 1 98.75 37 ASN B O 1
ATOM 1347 N N . HIS B 1 38 ? -1.843 -1.336 -13.094 1 98.19 38 HIS B N 1
ATOM 1348 C CA . HIS B 1 38 ? -1.602 0.102 -13.133 1 98.19 38 HIS B CA 1
ATOM 1349 C C . HIS B 1 38 ? -0.311 0.465 -12.406 1 98.19 38 HIS B C 1
ATOM 1351 O O . HIS B 1 38 ? 0.185 1.586 -12.539 1 98.19 38 HIS B O 1
ATOM 1357 N N . THR B 1 39 ? 0.245 -0.516 -11.711 1 96.19 39 THR B N 1
ATOM 1358 C CA . THR B 1 39 ? 1.471 -0.234 -10.977 1 96.19 39 THR B CA 1
ATOM 1359 C C . THR B 1 39 ? 2.619 -1.105 -11.477 1 96.19 39 THR B C 1
ATOM 1361 O O . THR B 1 39 ? 3.564 -1.382 -10.734 1 96.19 39 THR B O 1
ATOM 1364 N N . ALA B 1 40 ? 2.512 -1.633 -12.633 1 95.5 40 ALA B N 1
ATOM 1365 C CA . ALA B 1 40 ? 3.615 -2.363 -13.25 1 95.5 40 ALA B CA 1
ATOM 1366 C C . ALA B 1 40 ? 4.879 -1.508 -13.297 1 95.5 40 ALA B C 1
ATOM 1368 O O . ALA B 1 40 ? 4.816 -0.31 -13.586 1 95.5 40 ALA B O 1
ATOM 1369 N N . PRO B 1 41 ? 6.043 -2.131 -12.945 1 87.94 41 PRO B N 1
ATOM 1370 C CA . PRO B 1 41 ? 7.285 -1.371 -13.102 1 87.94 41 PRO B CA 1
ATOM 1371 C C . PRO B 1 41 ? 7.457 -0.799 -14.508 1 87.94 41 PRO B C 1
ATOM 1373 O O . PRO B 1 41 ? 6.84 -1.29 -15.461 1 87.94 41 PRO B O 1
ATOM 1376 N N . PRO B 1 42 ? 8.328 0.226 -14.461 1 85.44 42 PRO B N 1
ATOM 1377 C CA . PRO B 1 42 ? 8.609 0.785 -15.789 1 85.44 42 PRO B CA 1
ATOM 1378 C C . PRO B 1 42 ? 9.141 -0.257 -16.766 1 85.44 42 PRO B C 1
ATOM 1380 O O . PRO B 1 42 ? 9.898 -1.147 -16.375 1 85.44 42 PRO B O 1
ATOM 1383 N N . ASP B 1 43 ? 8.734 -0.3 -17.984 1 86.88 43 ASP B N 1
ATOM 1384 C CA . ASP B 1 43 ? 9.219 -1.124 -19.078 1 86.88 43 ASP B CA 1
ATOM 1385 C C . ASP B 1 43 ? 8.703 -2.557 -18.969 1 86.88 43 ASP B C 1
ATOM 1387 O O . ASP B 1 43 ? 9.266 -3.475 -19.562 1 86.88 43 ASP B O 1
ATOM 1391 N N . THR B 1 44 ? 7.828 -2.812 -18.094 1 91.69 44 THR B N 1
ATOM 1392 C CA . THR B 1 44 ? 7.164 -4.105 -17.969 1 91.69 44 THR B CA 1
ATOM 1393 C C . THR B 1 44 ? 5.758 -4.051 -18.562 1 91.69 44 THR B C 1
ATOM 1395 O O . THR B 1 44 ? 5.02 -3.092 -18.328 1 91.69 44 THR B O 1
ATOM 1398 N N . PRO B 1 45 ? 5.426 -5.129 -19.328 1 95.38 45 PRO B N 1
ATOM 1399 C CA . PRO B 1 45 ? 4.059 -5.164 -19.844 1 95.38 45 PRO B CA 1
ATOM 1400 C C . PRO B 1 45 ? 3.006 -5.062 -18.75 1 95.38 45 PRO B C 1
ATOM 1402 O O . PRO B 1 45 ? 3.178 -5.637 -17.672 1 95.38 45 PRO B O 1
ATOM 1405 N N . LYS B 1 46 ? 1.971 -4.359 -19.031 1 97.94 46 LYS B N 1
ATOM 1406 C CA . LYS B 1 46 ? 0.939 -4.09 -18.031 1 97.94 46 LYS B CA 1
ATOM 1407 C C . LYS B 1 46 ? -0.151 -5.16 -18.078 1 97.94 46 LYS B C 1
ATOM 1409 O O . LYS B 1 46 ? -1.028 -5.188 -17.203 1 97.94 46 LYS B O 1
ATOM 1414 N N . GLY B 1 47 ? -0.139 -6.008 -18.984 1 98.56 47 GLY B N 1
ATOM 1415 C CA . GLY B 1 47 ? -1.165 -7.027 -19.156 1 98.56 47 GLY B CA 1
ATOM 1416 C C . GLY B 1 47 ? -0.915 -8.266 -18.312 1 98.56 47 GLY B C 1
ATOM 1417 O O . GLY B 1 47 ? -0.041 -8.273 -17.453 1 98.56 47 GLY B O 1
ATOM 1418 N N . PRO B 1 48 ? -1.755 -9.344 -18.578 1 98.5 48 PRO B N 1
ATOM 1419 C CA . PRO B 1 48 ? -1.685 -10.562 -17.781 1 98.5 48 PRO B CA 1
ATOM 1420 C C . PRO B 1 48 ? -0.304 -11.219 -17.812 1 98.5 48 PRO B C 1
ATOM 1422 O O . PRO B 1 48 ? 0.164 -11.742 -16.797 1 98.5 48 PRO B O 1
ATOM 1425 N N . ASP B 1 49 ? 0.362 -11.156 -18.969 1 97.25 49 ASP B N 1
ATOM 1426 C CA . ASP B 1 49 ? 1.658 -11.812 -19.094 1 97.25 49 ASP B CA 1
ATOM 1427 C C . ASP B 1 49 ? 2.689 -11.164 -18.172 1 97.25 49 ASP B C 1
ATOM 1429 O O . ASP B 1 49 ? 3.469 -11.859 -17.516 1 97.25 49 ASP B O 1
ATOM 1433 N N . GLY B 1 50 ? 2.715 -9.875 -18.203 1 97.31 50 GLY B N 1
ATOM 1434 C CA . GLY B 1 50 ? 3.619 -9.18 -17.297 1 97.31 50 GLY B CA 1
ATOM 1435 C C . GLY B 1 50 ? 3.326 -9.445 -15.828 1 97.31 50 GLY B C 1
ATOM 1436 O O . GLY B 1 50 ? 4.246 -9.617 -15.023 1 97.31 50 GLY B O 1
ATOM 1437 N N . PHE B 1 51 ? 2.053 -9.484 -15.531 1 98.12 51 PHE B N 1
ATOM 1438 C CA . PHE B 1 51 ? 1.621 -9.766 -14.172 1 98.12 51 PHE B CA 1
ATOM 1439 C C . PHE B 1 51 ? 2.045 -11.164 -13.742 1 98.12 51 PHE B C 1
ATOM 1441 O O . PHE B 1 51 ? 2.592 -11.352 -12.656 1 98.12 51 PHE B O 1
ATOM 1448 N N . ALA B 1 52 ? 1.874 -12.133 -14.57 1 97.88 52 ALA B N 1
ATOM 1449 C CA . ALA B 1 52 ? 2.283 -13.508 -14.312 1 97.88 52 ALA B CA 1
ATOM 1450 C C . ALA B 1 52 ? 3.795 -13.609 -14.141 1 97.88 52 ALA B C 1
ATOM 1452 O O . ALA B 1 52 ? 4.281 -14.305 -13.25 1 97.88 52 ALA B O 1
ATOM 1453 N N . ALA B 1 53 ? 4.527 -12.914 -14.977 1 96.25 53 ALA B N 1
ATOM 1454 C CA . ALA B 1 53 ? 5.984 -12.969 -14.969 1 96.25 53 ALA B CA 1
ATOM 1455 C C . ALA B 1 53 ? 6.5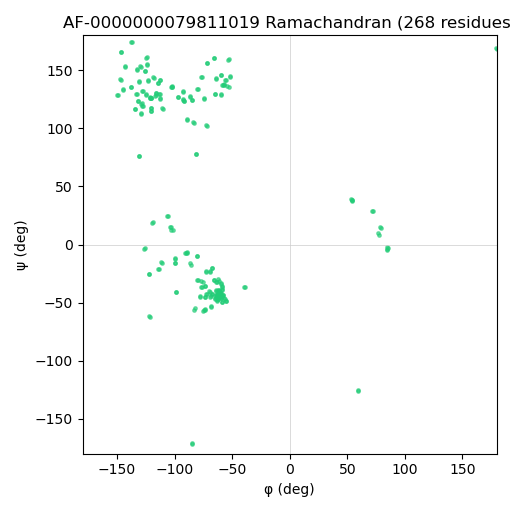47 -12.445 -13.648 1 96.25 53 ALA B C 1
ATOM 1457 O O . ALA B 1 53 ? 7.59 -12.906 -13.18 1 96.25 53 ALA B O 1
ATOM 1458 N N . PHE B 1 54 ? 5.895 -11.508 -13.047 1 95.69 54 PHE B N 1
ATOM 1459 C CA . PHE B 1 54 ? 6.336 -11.008 -11.75 1 95.69 54 PHE B CA 1
ATOM 1460 C C . PHE B 1 54 ? 6.379 -12.133 -10.719 1 95.69 54 PHE B C 1
ATOM 1462 O O . PHE B 1 54 ? 7.34 -12.25 -9.953 1 95.69 54 PHE B O 1
ATOM 1469 N N . PHE B 1 55 ? 5.352 -12.922 -10.727 1 96.94 55 PHE B N 1
ATOM 1470 C CA . PHE B 1 55 ? 5.273 -14 -9.75 1 96.94 55 PHE B CA 1
ATOM 1471 C C . PHE B 1 55 ? 6.242 -15.125 -10.102 1 96.94 55 PHE B C 1
ATOM 1473 O O . PHE B 1 55 ? 6.984 -15.602 -9.234 1 96.94 55 PHE B O 1
ATOM 1480 N N . THR B 1 56 ? 6.297 -15.523 -11.375 1 96.94 56 THR B N 1
ATOM 1481 C CA . THR B 1 56 ? 7.023 -16.719 -11.789 1 96.94 56 THR B CA 1
ATOM 1482 C C . THR B 1 56 ? 8.516 -16.422 -11.906 1 96.94 56 THR B C 1
ATOM 1484 O O . THR B 1 56 ? 9.344 -17.297 -11.633 1 96.94 56 THR B O 1
ATOM 1487 N N . ASP B 1 57 ? 8.844 -15.18 -12.25 1 95.94 57 ASP B N 1
ATOM 1488 C CA . ASP B 1 57 ? 10.234 -14.914 -12.641 1 95.94 57 ASP B CA 1
ATOM 1489 C C . ASP B 1 57 ? 10.938 -14.055 -11.594 1 95.94 57 ASP B C 1
ATOM 1491 O O . ASP B 1 57 ? 12.172 -13.969 -11.578 1 95.94 57 ASP B O 1
ATOM 1495 N N . ILE B 1 58 ? 10.195 -13.445 -10.742 1 95.06 58 ILE B N 1
ATOM 1496 C CA . ILE B 1 58 ? 10.828 -12.516 -9.812 1 95.06 58 ILE B CA 1
ATOM 1497 C C . ILE B 1 58 ? 10.547 -12.961 -8.375 1 95.06 58 ILE B C 1
ATOM 1499 O O . ILE B 1 58 ? 11.461 -13.359 -7.648 1 95.06 58 ILE B O 1
ATOM 1503 N N . LEU B 1 59 ? 9.32 -12.984 -7.996 1 97.62 59 LEU B N 1
ATOM 1504 C CA . LEU B 1 59 ? 8.945 -13.18 -6.598 1 97.62 59 LEU B CA 1
ATOM 1505 C C . LEU B 1 59 ? 9.273 -14.594 -6.141 1 97.62 59 LEU B C 1
ATOM 1507 O O . LEU B 1 59 ? 9.992 -14.789 -5.156 1 97.62 59 LEU B O 1
ATOM 1511 N N . ARG B 1 60 ? 8.805 -15.594 -6.844 1 97.62 60 ARG B N 1
ATOM 1512 C CA . ARG B 1 60 ? 8.922 -16.969 -6.375 1 97.62 60 ARG B CA 1
ATOM 1513 C C . ARG B 1 60 ? 10.375 -17.438 -6.41 1 97.62 60 ARG B C 1
ATOM 1515 O O . ARG B 1 60 ? 10.836 -18.125 -5.488 1 97.62 60 ARG B O 1
ATOM 1522 N N . PRO B 1 61 ? 11.117 -17.062 -7.516 1 97.94 61 PRO B N 1
ATOM 1523 C CA . PRO B 1 61 ? 12.531 -17.438 -7.473 1 97.94 61 PRO B CA 1
ATOM 1524 C C . PRO B 1 61 ? 13.273 -16.797 -6.309 1 97.94 61 PRO B C 1
ATOM 1526 O O . PRO B 1 61 ? 14.203 -17.391 -5.758 1 97.94 61 PRO B O 1
ATOM 1529 N N . ALA B 1 62 ? 12.867 -15.648 -5.922 1 98.19 62 ALA B N 1
ATOM 1530 C CA . ALA B 1 62 ? 13.516 -14.945 -4.82 1 98.19 62 ALA B CA 1
ATOM 1531 C C . ALA B 1 62 ? 13.125 -15.547 -3.475 1 98.19 62 ALA B C 1
ATOM 1533 O O . ALA B 1 62 ? 13.93 -15.578 -2.543 1 98.19 62 ALA B O 1
ATOM 1534 N N . LEU B 1 63 ? 11.891 -15.977 -3.334 1 98.75 63 LEU B N 1
ATOM 1535 C CA . LEU B 1 63 ? 11.312 -16.531 -2.111 1 98.75 63 LEU B CA 1
ATOM 1536 C C . LEU B 1 63 ? 10.594 -17.844 -2.393 1 98.75 63 LEU B C 1
ATOM 1538 O O . LEU B 1 63 ? 9.367 -17.906 -2.324 1 98.75 63 LEU B O 1
ATOM 1542 N N . PRO B 1 64 ? 11.266 -18.906 -2.582 1 98.44 64 PRO B N 1
ATOM 1543 C CA . PRO B 1 64 ? 10.641 -20.141 -3.045 1 98.44 64 PRO B CA 1
ATOM 1544 C C . PRO B 1 64 ? 9.695 -20.75 -2.012 1 98.44 64 PRO B C 1
ATOM 1546 O O . PRO B 1 64 ? 8.844 -21.578 -2.357 1 98.44 64 PRO B O 1
ATOM 1549 N N . ASP B 1 65 ? 9.836 -20.391 -0.731 1 98.62 65 ASP B N 1
ATOM 1550 C CA . ASP B 1 65 ? 8.977 -20.906 0.328 1 98.62 65 ASP B CA 1
ATOM 1551 C C . ASP B 1 65 ? 7.98 -19.859 0.801 1 98.62 65 ASP B C 1
ATOM 1553 O O . ASP B 1 65 ? 7.531 -19.891 1.949 1 98.62 65 ASP B O 1
ATOM 1557 N N . LEU B 1 66 ? 7.684 -18.922 -0.054 1 98.75 66 LEU B N 1
ATOM 1558 C CA . LEU B 1 66 ? 6.875 -17.781 0.383 1 98.75 66 LEU B CA 1
ATOM 1559 C C . LEU B 1 66 ? 5.516 -18.25 0.889 1 98.75 66 LEU B C 1
ATOM 1561 O O . LEU B 1 66 ? 4.953 -19.219 0.371 1 98.75 66 LEU B O 1
ATOM 1565 N N . THR B 1 67 ? 4.984 -17.578 1.875 1 98.81 67 THR B N 1
ATOM 1566 C CA . THR B 1 67 ? 3.625 -17.688 2.395 1 98.81 67 THR B CA 1
ATOM 1567 C C . THR B 1 67 ? 2.93 -16.328 2.371 1 98.81 67 THR B C 1
ATOM 1569 O O . THR B 1 67 ? 3.59 -15.281 2.344 1 98.81 67 THR B O 1
ATOM 1572 N N . VAL B 1 68 ? 1.646 -16.359 2.311 1 98.81 68 VAL B N 1
ATOM 1573 C CA . VAL B 1 68 ? 0.843 -15.148 2.309 1 98.81 68 VAL B CA 1
ATOM 1574 C C . VAL B 1 68 ? -0.101 -15.148 3.51 1 98.81 68 VAL B C 1
ATOM 1576 O O . VAL B 1 68 ? -0.814 -16.125 3.744 1 98.81 68 VAL B O 1
ATOM 1579 N N . GLU B 1 69 ? -0.071 -14.141 4.289 1 98.88 69 GLU B N 1
ATOM 1580 C CA . GLU B 1 69 ? -1.025 -13.906 5.371 1 98.88 69 GLU B CA 1
ATOM 1581 C C . GLU B 1 69 ? -1.938 -12.727 5.055 1 98.88 69 GLU B C 1
ATOM 1583 O O . GLU B 1 69 ? -1.463 -11.609 4.844 1 98.88 69 GLU B O 1
ATOM 1588 N N . LEU B 1 70 ? -3.244 -12.984 4.93 1 98.81 70 LEU B N 1
ATOM 1589 C CA . LEU B 1 70 ? -4.219 -11.922 4.719 1 98.81 70 LEU B CA 1
ATOM 1590 C C . LEU B 1 70 ? -4.648 -11.305 6.047 1 98.81 70 LEU B C 1
ATOM 1592 O O . LEU B 1 70 ? -5.105 -12.016 6.945 1 98.81 70 LEU B O 1
ATOM 1596 N N . HIS B 1 71 ? -4.508 -10.039 6.195 1 98.75 71 HIS B N 1
ATOM 1597 C CA . HIS B 1 71 ? -4.852 -9.359 7.438 1 98.75 71 HIS B CA 1
ATOM 1598 C C . HIS B 1 71 ? -6.234 -8.719 7.348 1 98.75 71 HIS B C 1
ATOM 1600 O O . HIS B 1 71 ? -6.992 -8.734 8.32 1 98.75 71 HIS B O 1
ATOM 1606 N N . ASP B 1 72 ? -6.523 -8.117 6.164 1 98.31 72 ASP B N 1
ATOM 1607 C CA . ASP B 1 72 ? -7.777 -7.398 5.934 1 98.31 72 ASP B CA 1
ATOM 1608 C C . ASP B 1 72 ? -8.227 -7.531 4.477 1 98.31 72 ASP B C 1
ATOM 1610 O O . ASP B 1 72 ? -7.395 -7.57 3.568 1 98.31 72 ASP B O 1
ATOM 1614 N N . GLN B 1 73 ? -9.5 -7.656 4.344 1 98.75 73 GLN B N 1
ATOM 1615 C CA . GLN B 1 73 ? -10.133 -7.426 3.049 1 98.75 73 GLN B CA 1
ATOM 1616 C C . GLN B 1 73 ? -11.297 -6.445 3.17 1 98.75 73 GLN B C 1
ATOM 1618 O O . GLN B 1 73 ? -12.195 -6.641 3.988 1 98.75 73 GLN B O 1
ATOM 1623 N N . ILE B 1 74 ? -11.227 -5.383 2.465 1 98.69 74 ILE B N 1
ATOM 1624 C CA . ILE B 1 74 ? -12.258 -4.352 2.395 1 98.69 74 ILE B CA 1
ATOM 1625 C C . ILE B 1 74 ? -12.805 -4.273 0.973 1 98.69 74 ILE B C 1
ATOM 1627 O O . ILE B 1 74 ? -12.047 -4.191 0.007 1 98.69 74 ILE B O 1
ATOM 1631 N N . ALA B 1 75 ? -14.133 -4.344 0.849 1 98.5 75 ALA B N 1
ATOM 1632 C CA . ALA B 1 75 ? -14.727 -4.375 -0.486 1 98.5 75 ALA B CA 1
ATOM 1633 C C . ALA B 1 75 ? -15.852 -3.354 -0.612 1 98.5 75 ALA B C 1
ATOM 1635 O O . ALA B 1 75 ? -16.625 -3.154 0.327 1 98.5 75 ALA B O 1
ATOM 1636 N N . GLU B 1 76 ? -15.938 -2.707 -1.687 1 97.56 76 GLU B N 1
ATOM 1637 C CA . GLU B 1 76 ? -17.016 -1.801 -2.084 1 97.56 76 GLU B CA 1
ATOM 1638 C C . GLU B 1 76 ? -17.203 -1.8 -3.598 1 97.56 76 GLU B C 1
ATOM 1640 O O . GLU B 1 76 ? -16.25 -1.575 -4.348 1 97.56 76 GLU B O 1
ATOM 1645 N N . GLY B 1 77 ? -18.484 -2.016 -4.02 1 96.06 77 GLY B N 1
ATOM 1646 C CA . GLY B 1 77 ? -18.688 -2.178 -5.449 1 96.06 77 GLY B CA 1
ATOM 1647 C C . GLY B 1 77 ? -17.906 -3.336 -6.043 1 96.06 77 GLY B C 1
ATOM 1648 O O . GLY B 1 77 ? -18.016 -4.469 -5.562 1 96.06 77 GLY B O 1
ATOM 1649 N N . ASP B 1 78 ? -17.141 -3.021 -7.07 1 97.75 78 ASP B N 1
ATOM 1650 C CA . ASP B 1 78 ? -16.406 -4.07 -7.773 1 97.75 78 ASP B CA 1
ATOM 1651 C C . ASP B 1 78 ? -14.938 -4.09 -7.363 1 97.75 78 ASP B C 1
ATOM 1653 O O . ASP B 1 78 ? -14.117 -4.742 -8.008 1 97.75 78 ASP B O 1
ATOM 1657 N N . LYS B 1 79 ? -14.68 -3.371 -6.301 1 98.75 79 LYS B N 1
ATOM 1658 C CA . LYS B 1 79 ? -13.281 -3.314 -5.879 1 98.75 79 LYS B CA 1
ATOM 1659 C C . LYS B 1 79 ? -13.086 -4.016 -4.539 1 98.75 79 LYS B C 1
ATOM 1661 O O . LYS B 1 79 ? -13.938 -3.918 -3.65 1 98.75 79 LYS B O 1
ATOM 1666 N N . VAL B 1 80 ? -11.961 -4.715 -4.41 1 98.88 80 VAL B N 1
ATOM 1667 C CA . VAL B 1 80 ? -11.516 -5.355 -3.178 1 98.88 80 VAL B CA 1
ATOM 1668 C C . VAL B 1 80 ? -10.109 -4.883 -2.826 1 98.88 80 VAL B C 1
ATOM 1670 O O . VAL B 1 80 ? -9.227 -4.855 -3.688 1 98.88 80 VAL B O 1
ATOM 1673 N N . VAL B 1 81 ? -9.961 -4.457 -1.619 1 98.94 81 VAL B N 1
ATOM 1674 C CA . VAL B 1 81 ? -8.648 -4.129 -1.06 1 98.94 81 VAL B CA 1
ATOM 1675 C C . VAL B 1 81 ? -8.18 -5.266 -0.153 1 98.94 81 VAL B C 1
ATOM 1677 O O . VAL B 1 81 ? -8.953 -5.785 0.655 1 98.94 81 VAL B O 1
ATOM 1680 N N . THR B 1 82 ? -6.922 -5.641 -0.287 1 98.94 82 THR B N 1
ATOM 1681 C CA . THR B 1 82 ? -6.332 -6.656 0.578 1 98.94 82 THR B CA 1
ATOM 1682 C C . THR B 1 82 ? -5.031 -6.152 1.199 1 98.94 82 THR B C 1
ATOM 1684 O O . THR B 1 82 ? -4.117 -5.734 0.485 1 98.94 82 THR B O 1
ATOM 1687 N N . ARG B 1 83 ? -4.969 -6.074 2.484 1 98.94 83 ARG B N 1
ATOM 1688 C CA . ARG B 1 83 ? -3.734 -5.906 3.244 1 98.94 83 ARG B CA 1
ATOM 1689 C C . ARG B 1 83 ? -3.146 -7.254 3.641 1 98.94 83 ARG B C 1
ATOM 1691 O O . ARG B 1 83 ? -3.824 -8.07 4.266 1 98.94 83 ARG B O 1
ATOM 1698 N N . LYS B 1 84 ? -1.924 -7.441 3.246 1 98.88 84 LYS B N 1
ATOM 1699 C CA . LYS B 1 84 ? -1.336 -8.758 3.467 1 98.88 84 LYS B CA 1
ATOM 1700 C C . LYS B 1 84 ? 0.162 -8.656 3.74 1 98.88 84 LYS B C 1
ATOM 1702 O O . LYS B 1 84 ? 0.759 -7.59 3.557 1 98.88 84 LYS B O 1
ATOM 1707 N N . THR B 1 85 ? 0.684 -9.75 4.23 1 98.75 85 THR B N 1
ATOM 1708 C CA . THR B 1 85 ? 2.125 -9.93 4.367 1 98.75 85 THR B CA 1
ATOM 1709 C C . THR B 1 85 ? 2.59 -11.148 3.574 1 98.75 85 THR B C 1
ATOM 1711 O O . THR B 1 85 ? 1.984 -12.219 3.658 1 98.75 85 THR B O 1
ATOM 1714 N N . ILE B 1 86 ? 3.543 -10.961 2.742 1 98.81 86 ILE B N 1
ATOM 1715 C CA . ILE B 1 86 ? 4.266 -12.055 2.1 1 98.81 86 ILE B CA 1
ATOM 1716 C C . ILE B 1 86 ? 5.566 -12.328 2.852 1 98.81 86 ILE B C 1
ATOM 1718 O O . ILE B 1 86 ? 6.336 -11.398 3.121 1 98.81 86 ILE B O 1
ATOM 1722 N N . SER B 1 87 ? 5.785 -13.531 3.227 1 98.81 87 SER B N 1
ATOM 1723 C CA . SER B 1 87 ? 7 -13.922 3.934 1 98.81 87 SER B CA 1
ATOM 1724 C C . SER B 1 87 ? 7.711 -15.07 3.219 1 98.81 87 SER B C 1
ATOM 1726 O O . SER B 1 87 ? 7.066 -15.914 2.594 1 98.81 87 SER B O 1
ATOM 1728 N N . GLY B 1 88 ? 8.969 -15.086 3.336 1 98.75 88 GLY B N 1
ATOM 1729 C CA . GLY B 1 88 ? 9.766 -16.172 2.77 1 98.75 88 GLY B CA 1
ATOM 1730 C C . GLY B 1 88 ? 11.25 -16 3.008 1 98.75 88 GLY B C 1
ATOM 1731 O O . GLY B 1 88 ? 11.688 -14.977 3.549 1 98.75 88 GLY B O 1
ATOM 1732 N N . THR B 1 89 ? 11.984 -17.047 2.719 1 98.88 89 THR B N 1
ATOM 1733 C CA . THR B 1 89 ? 13.438 -17 2.82 1 98.88 89 THR B CA 1
ATOM 1734 C C . THR B 1 89 ? 14.055 -16.469 1.529 1 98.88 89 THR B C 1
ATOM 1736 O O . THR B 1 89 ? 13.742 -16.953 0.44 1 98.88 89 THR B O 1
ATOM 1739 N N . HIS B 1 90 ? 14.906 -15.469 1.672 1 98.75 90 HIS B N 1
ATOM 1740 C CA . HIS B 1 90 ? 15.555 -14.828 0.535 1 98.75 90 HIS B CA 1
ATOM 1741 C C . HIS B 1 90 ? 16.625 -15.734 -0.066 1 98.75 90 HIS B C 1
ATOM 1743 O O . HIS B 1 90 ? 17.766 -15.75 0.397 1 98.75 90 HIS B O 1
ATOM 1749 N N . GLN B 1 91 ? 16.266 -16.344 -1.203 1 98.56 91 GLN B N 1
ATOM 1750 C CA . GLN B 1 91 ? 17.141 -17.375 -1.733 1 98.56 91 GLN B CA 1
ATOM 1751 C C . GLN B 1 91 ? 17.516 -17.094 -3.186 1 98.56 91 GLN B C 1
ATOM 1753 O O . GLN B 1 91 ? 18.25 -17.859 -3.807 1 98.56 91 GLN B O 1
ATOM 1758 N N . GLY B 1 92 ? 17 -16.094 -3.793 1 98.19 92 GLY B N 1
ATOM 1759 C CA . GLY B 1 92 ? 17.344 -15.602 -5.117 1 98.19 92 GLY B CA 1
ATOM 1760 C C . GLY B 1 92 ? 17.453 -14.094 -5.18 1 98.19 92 GLY B C 1
ATOM 1761 O O . GLY B 1 92 ? 17.188 -13.406 -4.195 1 98.19 92 GLY B O 1
ATOM 1762 N N . VAL B 1 93 ? 17.891 -13.609 -6.375 1 97.38 93 VAL B N 1
ATOM 1763 C CA . VAL B 1 93 ? 18.031 -12.164 -6.543 1 97.38 93 VAL B CA 1
ATOM 1764 C C . VAL B 1 93 ? 16.672 -11.492 -6.449 1 97.38 93 VAL B C 1
ATOM 1766 O O . VAL B 1 93 ? 15.711 -11.938 -7.078 1 97.38 93 VAL B O 1
ATOM 1769 N N . PHE B 1 94 ? 16.594 -10.484 -5.625 1 96.06 94 PHE B N 1
ATOM 1770 C CA . PHE B 1 94 ? 15.375 -9.703 -5.465 1 96.06 94 PHE B CA 1
ATOM 1771 C C . PHE B 1 94 ? 15.688 -8.211 -5.461 1 96.06 94 PHE B C 1
ATOM 1773 O O . PHE B 1 94 ? 16.391 -7.723 -4.582 1 96.06 94 PHE B O 1
ATOM 1780 N N . LEU B 1 95 ? 15.18 -7.504 -6.453 1 90.44 95 LEU B N 1
ATOM 1781 C CA . LEU B 1 95 ? 15.406 -6.07 -6.605 1 90.44 95 LEU B CA 1
ATOM 1782 C C . LEU B 1 95 ? 16.906 -5.758 -6.609 1 90.44 95 LEU B C 1
ATOM 1784 O O . LEU B 1 95 ? 17.344 -4.816 -5.949 1 90.44 95 LEU B O 1
ATOM 1788 N N . GLY B 1 96 ? 17.594 -6.637 -7.238 1 93.25 96 GLY B N 1
ATOM 1789 C CA . GLY B 1 96 ? 19.016 -6.41 -7.418 1 93.25 96 GLY B CA 1
ATOM 1790 C C . GLY B 1 96 ? 19.859 -6.859 -6.227 1 93.25 96 GLY B C 1
ATOM 1791 O O . GLY B 1 96 ? 21.078 -6.777 -6.258 1 93.25 96 GLY B O 1
ATOM 1792 N N . VAL B 1 97 ? 19.234 -7.336 -5.195 1 96.44 97 VAL B N 1
ATOM 1793 C CA . VAL B 1 97 ? 19.938 -7.809 -4.012 1 96.44 97 VAL B CA 1
ATOM 1794 C C . VAL B 1 97 ? 20.188 -9.312 -4.125 1 96.44 97 VAL B C 1
ATOM 1796 O O . VAL B 1 97 ? 19.25 -10.094 -4.301 1 96.44 97 VAL B O 1
ATOM 1799 N N . PRO B 1 98 ? 21.422 -9.719 -4.023 1 97.94 98 PRO B N 1
ATOM 1800 C CA . PRO B 1 98 ? 21.703 -11.156 -4.047 1 97.94 98 PRO B CA 1
ATOM 1801 C C . PRO B 1 98 ? 21.125 -11.891 -2.842 1 97.94 98 PRO B C 1
ATOM 1803 O O . PRO B 1 98 ? 20.828 -11.273 -1.816 1 97.94 98 PRO B O 1
ATOM 1806 N N . PRO B 1 99 ? 20.969 -13.219 -2.936 1 98.19 99 PRO B N 1
ATOM 1807 C CA . PRO B 1 99 ? 20.391 -13.992 -1.836 1 98.19 99 PRO B CA 1
ATOM 1808 C C . PRO B 1 99 ? 21.172 -13.844 -0.535 1 98.19 99 PRO B C 1
ATOM 1810 O O . PRO B 1 99 ? 22.406 -13.938 -0.541 1 98.19 99 PRO B O 1
ATOM 1813 N N . THR B 1 100 ? 20.5 -13.703 0.523 1 98.44 100 THR B N 1
ATOM 1814 C CA . THR B 1 100 ? 21.141 -13.508 1.82 1 98.44 100 THR B CA 1
ATOM 1815 C C . THR B 1 100 ? 20.875 -14.695 2.738 1 98.44 100 THR B C 1
ATOM 1817 O O . THR B 1 100 ? 21.531 -14.852 3.768 1 98.44 100 THR B O 1
ATOM 1820 N N . GLY B 1 101 ? 19.797 -15.445 2.4 1 98.5 101 GLY B N 1
ATOM 1821 C CA . GLY B 1 101 ? 19.406 -16.562 3.246 1 98.5 101 GLY B CA 1
ATOM 1822 C C . GLY B 1 101 ? 18.531 -16.156 4.41 1 98.5 101 GLY B C 1
ATOM 1823 O O . GLY B 1 101 ? 18.047 -17 5.164 1 98.5 101 GLY B O 1
ATOM 1824 N N . ARG B 1 102 ? 18.281 -14.898 4.59 1 98.31 102 ARG B N 1
ATOM 1825 C CA . ARG B 1 102 ? 17.453 -14.391 5.676 1 98.31 102 ARG B CA 1
ATOM 1826 C C . ARG B 1 102 ? 15.969 -14.602 5.367 1 98.31 102 ARG B C 1
ATOM 1828 O O . ARG B 1 102 ? 15.555 -14.531 4.207 1 98.31 102 ARG B O 1
ATOM 1835 N N . ARG B 1 103 ? 15.188 -14.891 6.367 1 98.56 103 ARG B N 1
ATOM 1836 C CA . ARG B 1 103 ? 13.742 -14.805 6.219 1 98.56 103 ARG B CA 1
ATOM 1837 C C . ARG B 1 103 ? 13.273 -13.352 6.211 1 98.56 103 ARG B C 1
ATOM 1839 O O . ARG B 1 103 ? 13.625 -12.578 7.102 1 98.56 103 ARG B O 1
ATOM 1846 N N . ILE B 1 104 ? 12.562 -12.922 5.215 1 98.5 104 ILE B N 1
ATOM 1847 C CA . ILE B 1 104 ? 12.102 -11.539 5.133 1 98.5 104 ILE B CA 1
ATOM 1848 C C . ILE B 1 104 ? 10.578 -11.508 4.996 1 98.5 104 ILE B C 1
ATOM 1850 O O . ILE B 1 104 ? 9.953 -12.523 4.699 1 98.5 104 ILE B O 1
ATOM 1854 N N . THR B 1 105 ? 10.07 -10.336 5.309 1 98.44 105 THR B N 1
ATOM 1855 C CA . THR B 1 105 ? 8.648 -10.055 5.164 1 98.44 105 THR B CA 1
ATOM 1856 C C . THR B 1 105 ? 8.43 -8.844 4.27 1 98.44 105 THR B C 1
ATOM 1858 O O . THR B 1 105 ? 9.203 -7.879 4.316 1 98.44 105 THR B O 1
ATOM 1861 N N . ILE B 1 106 ? 7.434 -8.875 3.439 1 98.44 106 ILE B N 1
ATOM 1862 C CA . ILE B 1 106 ? 7.004 -7.762 2.592 1 98.44 106 ILE B CA 1
ATOM 1863 C C . ILE B 1 106 ? 5.559 -7.398 2.914 1 98.44 106 ILE B C 1
ATOM 1865 O O . ILE B 1 106 ? 4.648 -8.219 2.732 1 98.44 106 ILE B O 1
ATOM 1869 N N . ARG B 1 107 ? 5.363 -6.262 3.41 1 98.56 107 ARG B N 1
ATOM 1870 C CA . ARG B 1 107 ? 4.008 -5.766 3.615 1 98.56 107 ARG B CA 1
ATOM 1871 C C . ARG B 1 107 ? 3.422 -5.227 2.314 1 98.56 107 ARG B C 1
ATOM 1873 O O . ARG B 1 107 ? 4.09 -4.492 1.584 1 98.56 107 ARG B O 1
ATOM 1880 N N . VAL B 1 108 ? 2.172 -5.594 1.999 1 98.75 108 VAL B N 1
ATOM 1881 C CA . VAL B 1 108 ? 1.553 -5.242 0.726 1 98.75 108 VAL B CA 1
ATOM 1882 C C . VAL B 1 108 ? 0.103 -4.82 0.954 1 98.75 108 VAL B C 1
ATOM 1884 O O . VAL B 1 108 ? -0.615 -5.445 1.738 1 98.75 108 VAL B O 1
ATOM 1887 N N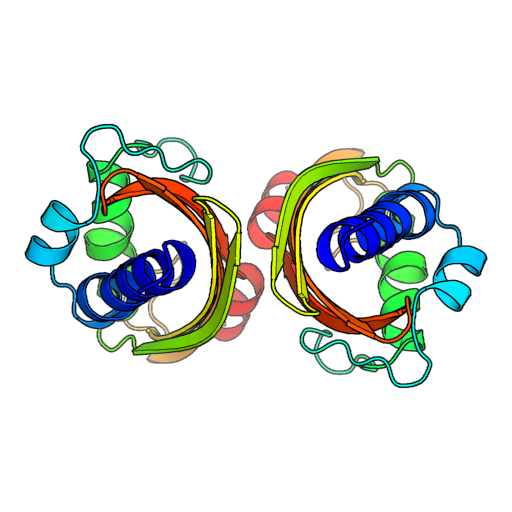 . THR B 1 109 ? -0.335 -3.814 0.371 1 98.88 109 THR B N 1
ATOM 1888 C CA . THR B 1 109 ? -1.749 -3.506 0.188 1 98.88 109 THR B CA 1
ATOM 1889 C C . THR B 1 109 ? -2.086 -3.369 -1.295 1 98.88 109 THR B C 1
ATOM 1891 O O . THR B 1 109 ? -1.455 -2.59 -2.01 1 98.88 109 THR B O 1
ATOM 1894 N N . ASP B 1 110 ? -3.041 -4.066 -1.781 1 98.56 110 ASP B N 1
ATOM 1895 C CA . ASP B 1 110 ? -3.422 -3.969 -3.188 1 98.56 110 ASP B CA 1
ATOM 1896 C C . ASP B 1 110 ? -4.926 -3.748 -3.334 1 98.56 110 ASP B C 1
ATOM 1898 O O . ASP B 1 110 ? -5.695 -4.043 -2.416 1 98.56 110 ASP B O 1
ATOM 1902 N N . ILE B 1 111 ? -5.289 -3.123 -4.402 1 98.94 111 ILE B N 1
ATOM 1903 C CA . ILE B 1 111 ? -6.664 -2.924 -4.848 1 98.94 111 ILE B CA 1
ATOM 1904 C C . ILE B 1 111 ? -6.887 -3.643 -6.176 1 98.94 111 ILE B C 1
ATOM 1906 O O . ILE B 1 111 ? -6.09 -3.496 -7.109 1 98.94 111 ILE B O 1
ATOM 1910 N N . VAL B 1 112 ? -7.949 -4.418 -6.25 1 98.88 112 VAL B N 1
ATOM 1911 C CA . VAL B 1 112 ? -8.297 -5.137 -7.473 1 98.88 112 VAL B CA 1
ATOM 1912 C C . VAL B 1 112 ? -9.742 -4.852 -7.852 1 98.88 112 VAL B C 1
ATOM 1914 O O . VAL B 1 112 ? -10.617 -4.797 -6.984 1 98.88 112 VAL B O 1
ATOM 1917 N N . ARG B 1 113 ? -9.906 -4.523 -9.125 1 98.88 113 ARG B N 1
ATOM 1918 C CA . ARG B 1 113 ? -11.266 -4.477 -9.656 1 98.88 113 ARG B CA 1
ATOM 1919 C C . ARG B 1 113 ? -11.656 -5.816 -10.273 1 98.88 113 ARG B C 1
ATOM 1921 O O . ARG B 1 113 ? -10.875 -6.414 -11.016 1 98.88 113 ARG B O 1
ATOM 1928 N N . ILE B 1 114 ? -12.82 -6.289 -9.906 1 98.69 114 ILE B N 1
ATOM 1929 C CA . ILE B 1 114 ? -13.305 -7.594 -10.336 1 98.69 114 ILE B CA 1
ATOM 1930 C C . ILE B 1 114 ? -14.523 -7.422 -11.242 1 98.69 114 ILE B C 1
ATOM 1932 O O . ILE B 1 114 ? -15.438 -6.664 -10.922 1 98.69 114 ILE B O 1
ATOM 1936 N N . LYS B 1 115 ? -14.516 -8.023 -12.344 1 98.19 115 LYS B N 1
ATOM 1937 C CA . LYS B 1 115 ? -15.641 -8.141 -13.266 1 98.19 115 LYS B CA 1
ATOM 1938 C C . LYS B 1 115 ? -15.82 -9.57 -13.75 1 98.19 115 LYS B C 1
ATOM 1940 O O . LYS B 1 115 ? -14.852 -10.227 -14.148 1 98.19 115 LYS B O 1
ATOM 1945 N N . ASN B 1 116 ? -17.062 -10.062 -13.641 1 96.75 116 ASN B N 1
ATOM 1946 C CA . ASN B 1 116 ? -17.391 -11.406 -14.094 1 96.75 116 ASN B CA 1
ATOM 1947 C C . ASN B 1 116 ? -16.469 -12.445 -13.469 1 96.75 116 ASN B C 1
ATOM 1949 O O . ASN B 1 116 ? -15.961 -13.328 -14.164 1 96.75 116 ASN B O 1
ATOM 1953 N N . GLY B 1 117 ? -16.141 -12.234 -12.234 1 97.56 117 GLY B N 1
ATOM 1954 C CA . GLY B 1 117 ? -15.391 -13.219 -11.461 1 97.56 117 GLY B CA 1
ATOM 1955 C C . GLY B 1 117 ? -13.906 -13.203 -11.758 1 97.56 117 GLY B C 1
ATOM 1956 O O . GLY B 1 117 ? -13.18 -14.117 -11.367 1 97.56 117 GLY B O 1
ATOM 1957 N N . GLN B 1 118 ? -13.406 -12.164 -12.414 1 98.81 118 GLN B N 1
ATOM 1958 C CA . GLN B 1 118 ? -12 -12.102 -12.805 1 98.81 118 GLN B CA 1
ATOM 1959 C C . GLN B 1 118 ? -11.391 -10.75 -12.438 1 98.81 118 GLN B C 1
ATOM 1961 O O . GLN B 1 118 ? -12.094 -9.742 -12.406 1 98.81 118 GLN B O 1
ATOM 1966 N N . TYR B 1 119 ? -10.07 -10.797 -12.172 1 98.94 119 TYR B N 1
ATOM 1967 C CA . TYR B 1 119 ? -9.289 -9.57 -12.102 1 98.94 119 TYR B CA 1
ATOM 1968 C C . TYR B 1 119 ? -9.336 -8.812 -13.422 1 98.94 119 TYR B C 1
ATOM 1970 O O . TYR B 1 119 ? -9.062 -9.383 -14.484 1 98.94 119 TYR B O 1
ATOM 1978 N N . VAL B 1 120 ? -9.664 -7.512 -13.367 1 98.88 120 VAL B N 1
ATOM 1979 C CA . VAL B 1 120 ? -9.617 -6.738 -14.602 1 98.88 120 VAL B CA 1
ATOM 1980 C C . VAL B 1 120 ? -8.664 -5.559 -14.438 1 98.88 120 VAL B C 1
ATOM 1982 O O . VAL B 1 120 ? -8.133 -5.031 -15.422 1 98.88 120 VAL B O 1
ATOM 1985 N N . GLU B 1 121 ? -8.422 -5.047 -13.219 1 98.88 121 GLU B N 1
ATOM 1986 C CA . GLU B 1 121 ? -7.449 -4.004 -12.898 1 98.88 121 GLU B CA 1
ATOM 1987 C C . GLU B 1 121 ? -6.789 -4.258 -11.547 1 98.88 121 GLU B C 1
ATOM 1989 O O . GLU B 1 121 ? -7.391 -4.867 -10.664 1 98.88 121 GLU B O 1
ATOM 1994 N N . HIS B 1 122 ? -5.656 -3.783 -11.438 1 98.88 122 HIS B N 1
ATOM 1995 C CA . HIS B 1 122 ? -4.887 -3.957 -10.211 1 98.88 122 HIS B CA 1
ATOM 1996 C C . HIS B 1 122 ? -4.043 -2.723 -9.914 1 98.88 122 HIS B C 1
ATOM 1998 O O . HIS B 1 122 ? -3.436 -2.146 -10.82 1 98.88 122 HIS B O 1
ATOM 2004 N N . TRP B 1 123 ? -4.051 -2.229 -8.672 1 98.75 123 TRP B N 1
ATOM 2005 C CA . TRP B 1 123 ? -3.137 -1.255 -8.086 1 98.75 123 TRP B CA 1
ATOM 2006 C C . TRP B 1 123 ? -2.42 -1.843 -6.875 1 98.75 123 TRP B C 1
ATOM 2008 O O . TRP B 1 123 ? -3.049 -2.141 -5.859 1 98.75 123 TRP B O 1
ATOM 2018 N N . GLY B 1 124 ? -1.141 -1.946 -6.965 1 98.38 124 GLY B N 1
ATOM 2019 C CA . GLY B 1 124 ? -0.384 -2.549 -5.879 1 98.38 124 GLY B CA 1
ATOM 2020 C C . GLY B 1 124 ? 0.543 -1.571 -5.184 1 98.38 124 GLY B C 1
ATOM 2021 O O . GLY B 1 124 ? 1.159 -0.723 -5.832 1 98.38 124 GLY B O 1
ATOM 2022 N N . ASN B 1 125 ? 0.624 -1.633 -3.926 1 98.31 125 ASN B N 1
ATOM 2023 C CA . ASN B 1 125 ? 1.569 -0.903 -3.088 1 98.31 125 ASN B CA 1
ATOM 2024 C C . ASN B 1 125 ? 2.297 -1.834 -2.121 1 98.31 125 ASN B C 1
ATOM 2026 O O . ASN B 1 125 ? 1.685 -2.385 -1.205 1 98.31 125 ASN B O 1
ATOM 2030 N N . ALA B 1 126 ? 3.588 -1.999 -2.312 1 97.62 126 ALA B N 1
ATOM 2031 C CA . ALA B 1 126 ? 4.418 -2.873 -1.489 1 97.62 126 ALA B CA 1
ATOM 2032 C C . ALA B 1 126 ? 5.516 -2.082 -0.783 1 97.62 126 ALA B C 1
ATOM 2034 O O . ALA B 1 126 ? 6.082 -1.146 -1.354 1 97.62 126 ALA B O 1
ATOM 2035 N N . ASP B 1 127 ? 5.848 -2.455 0.443 1 96.81 127 ASP B N 1
ATOM 2036 C CA . ASP B 1 127 ? 6.949 -1.862 1.191 1 96.81 127 ASP B CA 1
ATOM 2037 C C . ASP B 1 127 ? 8.289 -2.477 0.777 1 96.81 127 ASP B C 1
ATOM 2039 O O . ASP B 1 127 ? 8.898 -3.223 1.545 1 96.81 127 ASP B O 1
ATOM 2043 N N . LEU B 1 128 ? 8.781 -2.043 -0.357 1 96.5 128 LEU B N 1
ATOM 2044 C CA . LEU B 1 128 ? 10.047 -2.588 -0.854 1 96.5 128 LEU B CA 1
ATOM 2045 C C . LEU B 1 128 ? 11.227 -2.014 -0.083 1 96.5 128 LEU B C 1
ATOM 2047 O O . LEU B 1 128 ? 12.242 -2.689 0.099 1 96.5 128 LEU B O 1
ATOM 2051 N N . HIS B 1 129 ? 11.094 -0.801 0.351 1 94.94 129 HIS B N 1
ATOM 2052 C CA . HIS B 1 129 ? 12.141 -0.198 1.17 1 94.94 129 HIS B CA 1
ATOM 2053 C C . HIS B 1 129 ? 12.383 -1.009 2.439 1 94.94 129 HIS B C 1
ATOM 2055 O O . HIS B 1 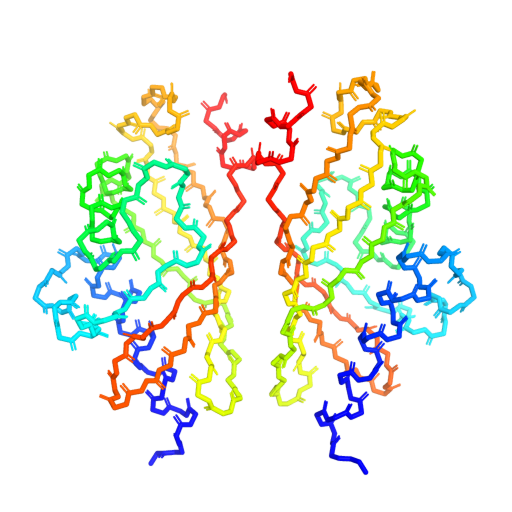129 ? 13.531 -1.327 2.768 1 94.94 129 HIS B O 1
ATOM 2061 N N . GLY B 1 130 ? 11.266 -1.353 3.178 1 95.56 130 GLY B N 1
ATOM 2062 C CA . GLY B 1 130 ? 11.383 -2.184 4.367 1 95.56 130 GLY B CA 1
ATOM 2063 C C . GLY B 1 130 ? 11.93 -3.568 4.07 1 95.56 130 GLY B C 1
ATOM 2064 O O . GLY B 1 130 ? 12.719 -4.109 4.852 1 95.56 130 GLY B O 1
ATOM 2065 N N . ALA B 1 131 ? 11.5 -4.156 2.953 1 96.56 131 ALA B N 1
ATOM 2066 C CA . ALA B 1 131 ? 11.977 -5.48 2.566 1 96.56 131 ALA B CA 1
ATOM 2067 C C . ALA B 1 131 ? 13.484 -5.469 2.324 1 96.56 131 ALA B C 1
ATOM 2069 O O . ALA B 1 131 ? 14.203 -6.352 2.801 1 96.56 131 ALA B O 1
ATOM 2070 N N . ILE B 1 132 ? 13.953 -4.477 1.585 1 95.94 132 ILE B N 1
ATOM 2071 C CA . ILE B 1 132 ? 15.375 -4.352 1.258 1 95.94 132 ILE B CA 1
ATOM 2072 C C . ILE B 1 132 ? 16.188 -4.184 2.539 1 95.94 132 ILE B C 1
ATOM 2074 O O . ILE B 1 132 ? 17.266 -4.773 2.682 1 95.94 132 ILE B O 1
ATOM 2078 N N . ALA B 1 133 ? 15.672 -3.43 3.447 1 95 133 ALA B N 1
ATOM 2079 C CA . ALA B 1 133 ? 16.359 -3.211 4.715 1 95 133 ALA B CA 1
ATOM 2080 C C . ALA B 1 133 ? 16.578 -4.527 5.453 1 95 133 ALA B C 1
ATOM 2082 O O . ALA B 1 133 ? 17.594 -4.699 6.141 1 95 133 ALA B O 1
ATOM 2083 N N . GLN B 1 134 ? 15.688 -5.469 5.34 1 97.12 134 GLN B N 1
ATOM 2084 C CA . GLN B 1 134 ? 15.766 -6.758 6.016 1 97.12 134 GLN B CA 1
ATOM 2085 C C . GLN B 1 134 ? 16.844 -7.645 5.383 1 97.12 134 GLN B C 1
ATOM 2087 O O . GLN B 1 134 ? 17.25 -8.641 5.977 1 97.12 134 GLN B O 1
ATOM 2092 N N . MET B 1 135 ? 17.172 -7.359 4.141 1 95.38 135 MET B N 1
ATOM 2093 C CA . MET B 1 135 ? 18.109 -8.195 3.385 1 95.38 135 MET B CA 1
ATOM 2094 C C . MET B 1 135 ? 19.547 -7.734 3.592 1 95.38 135 MET B C 1
ATOM 2096 O O . MET B 1 135 ? 20.484 -8.383 3.121 1 95.38 135 MET B O 1
ATOM 2100 N N . LYS B 1 136 ? 19.797 -6.648 4.234 1 86.94 136 LYS B N 1
ATOM 2101 C CA . LYS B 1 136 ? 21.141 -6.152 4.508 1 86.94 136 LYS B CA 1
ATOM 2102 C C . LYS B 1 136 ? 21.672 -6.703 5.828 1 86.94 136 LYS B C 1
ATOM 2104 O O . LYS B 1 136 ? 20.906 -7.012 6.734 1 86.94 136 LYS B O 1
#

Solvent-accessible surface area (backbone atoms only — not comparable to full-atom values): 13922 Å² total; per-residue (Å²): 124,57,66,47,58,51,50,47,50,51,53,52,46,44,45,48,42,29,65,41,66,60,32,62,68,57,40,62,67,36,43,34,89,78,19,39,37,77,55,49,58,88,96,46,57,38,35,51,67,37,55,50,42,45,47,67,69,38,49,37,55,13,20,74,67,32,42,66,47,80,77,46,75,45,40,42,81,51,33,38,34,39,37,32,36,40,33,24,39,27,66,23,60,47,98,85,38,68,54,66,66,44,72,40,57,35,48,34,40,35,39,34,34,50,55,96,80,14,38,40,34,36,43,68,36,48,29,53,43,64,32,52,59,61,66,104,123,57,68,46,59,51,51,46,49,52,54,51,45,45,45,48,42,29,67,42,65,61,33,61,66,57,42,63,67,36,42,33,89,77,19,40,39,78,56,49,57,88,97,46,58,37,36,51,66,38,54,50,42,44,48,68,69,38,49,37,57,13,20,74,69,34,43,67,45,80,78,46,76,44,40,41,81,52,33,36,33,40,36,33,36,41,33,25,39,28,66,22,59,48,96,86,38,68,53,67,66,44,73,42,57,34,49,35,40,35,39,35,33,49,54,97,79,14,38,40,34,36,43,66,32,48,29,52,44,63,32,53,59,61,65,104

Radius of gyration: 18.75 Å; Cα contacts (8 Å, |Δi|>4): 588; chains: 2; bounding box: 47×45×43 Å